Protein 9EP7 (pdb70)

Radius of gyration: 8.05 Å; Cα contacts (8 Å, |Δi|>4): 76; chains: 1; bounding box: 19×16×20 Å

Nearest PDB structures (foldseek):
  8fey-assembly1_A  TM=8.467E-01  e=1.134E-03  Pterinochilus murinus
  8cjs-assembly1_E  TM=7.755E-01  e=1.959E-03  Chilobrachys
  1la4-assembly1_A  TM=8.205E-01  e=3.624E-03  unclassified
  1d1h-assembly1_A  TM=7.828E-01  e=8.230E-03  Grammostola rosea
  1koz-assembly1_A  TM=6.702E-01  e=8.230E-03  unclassified

Structure (mmCIF, N/CA/C/O backbone):
data_9EP7
#
_entry.id   9EP7
#
loop_
_atom_site.group_PDB
_atom_site.id
_atom_site.type_symbol
_atom_site.label_atom_id
_atom_site.label_alt_id
_atom_site.label_comp_id
_atom_site.label_asym_id
_atom_site.label_entity_id
_atom_site.label_seq_id
_atom_site.pdbx_PDB_ins_code
_atom_site.Cartn_x
_atom_site.Cartn_y
_atom_site.Cartn_z
_atom_site.occupancy
_atom_site.B_iso_or_equiv
_atom_site.auth_seq_id
_atom_site.auth_comp_id
_atom_site.auth_asym_id
_atom_site.auth_atom_id
_atom_site.pdbx_PDB_model_num
ATOM 1 N N . GLU A 1 1 ? -65.713 -47.837 15.985 1.00 0.23 1 GLU A N 1
ATOM 2 C CA . GLU A 1 1 ? -64.381 -47.194 16.080 1.00 0.05 1 GLU A CA 1
ATOM 3 C C . GLU A 1 1 ? -64.083 -46.873 17.532 1.00 0.26 1 GLU A C 1
ATOM 4 O O . GLU A 1 1 ? -64.174 -45.719 17.921 1.00 0.27 1 GLU A O 1
ATOM 18 N N . CYS A 1 2 ? -63.708 -47.892 18.341 1.00 0.30 2 CYS A N 1
ATOM 19 C CA . CYS A 1 2 ? -63.285 -47.646 19.720 1.00 0.11 2 CYS A CA 1
ATOM 20 C C . CYS A 1 2 ? -62.111 -48.544 20.024 1.00 0.23 2 CYS A C 1
ATOM 21 O O . CYS A 1 2 ? -61.772 -49.352 19.174 1.00 0.27 2 CYS A O 1
ATOM 28 N N . ARG A 1 3 ? -61.473 -48.403 21.208 1.00 0.30 3 ARG A N 1
ATOM 29 C CA . ARG A 1 3 ? -60.232 -49.127 21.480 1.00 0.10 3 ARG A CA 1
ATOM 30 C C . ARG A 1 3 ? -60.452 -50.191 22.529 1.00 0.23 3 ARG A C 1
ATOM 31 O O . ARG A 1 3 ? -61.131 -49.930 23.509 1.00 0.27 3 ARG A O 1
ATOM 52 N N . GLN A 1 4 ? -59.893 -51.404 22.305 1.00 0.30 4 GLN A N 1
ATOM 53 C CA . GLN A 1 4 ? -60.229 -52.570 23.117 1.00 0.10 4 GLN A CA 1
ATOM 54 C C . GLN A 1 4 ? -59.253 -52.716 24.254 1.00 0.23 4 GLN A C 1
ATOM 55 O O . GLN A 1 4 ? -58.320 -51.932 24.325 1.00 0.27 4 GLN A O 1
ATOM 69 N N . MET A 1 5 ? -59.460 -53.707 25.154 1.00 0.30 5 MET A N 1
ATOM 70 C CA . MET A 1 5 ? -58.626 -53.784 26.348 1.00 0.10 5 MET A CA 1
ATOM 71 C C . MET A 1 5 ? -57.167 -53.838 25.967 1.00 0.23 5 MET A C 1
ATOM 72 O O . MET A 1 5 ? -56.850 -54.415 24.941 1.00 0.27 5 MET A O 1
ATOM 86 N N . PHE A 1 6 ? -56.287 -53.219 26.785 1.00 0.30 6 PHE A N 1
ATOM 87 C CA . PHE A 1 6 ? -54.858 -53.200 26.487 1.00 0.10 6 PHE A CA 1
ATOM 88 C C . PHE A 1 6 ? -54.504 -52.411 25.247 1.00 0.23 6 PHE A C 1
ATOM 89 O O . PHE A 1 6 ? -53.420 -52.640 24.733 1.00 0.27 6 PHE A O 1
ATOM 106 N N . GLY A 1 7 ? -55.359 -51.482 24.752 1.00 0.31 7 GLY A N 1
ATOM 107 C CA . GLY A 1 7 ? -54.951 -50.640 23.630 1.00 0.09 7 GLY A CA 1
ATOM 108 C C . GLY A 1 7 ? -54.529 -49.289 24.160 1.00 0.23 7 GLY A C 1
ATOM 109 O O . GLY A 1 7 ? -55.223 -48.764 25.014 1.00 0.27 7 GLY A O 1
ATOM 113 N N . GLY A 1 8 ? -53.412 -48.704 23.666 1.00 0.31 8 GLY A N 1
ATOM 114 C CA . GLY A 1 8 ? -52.934 -47.425 24.192 1.00 0.09 8 GLY A CA 1
ATOM 115 C C . GLY A 1 8 ? -53.933 -46.300 24.025 1.00 0.23 8 GLY A C 1
ATOM 116 O O . GLY A 1 8 ? -54.290 -46.015 22.893 1.00 0.27 8 GLY A O 1
ATOM 120 N N . CYS A 1 9 ? -54.382 -45.640 25.121 1.00 0.30 9 CYS A N 1
ATOM 121 C CA . CYS A 1 9 ? -55.363 -44.559 25.027 1.00 0.11 9 CYS A CA 1
ATOM 122 C C . CYS A 1 9 ? -54.659 -43.257 25.303 1.00 0.23 9 CYS A C 1
ATOM 123 O O . CYS A 1 9 ? -53.521 -43.284 25.742 1.00 0.27 9 CYS A O 1
ATOM 130 N N . THR A 1 10 ? -55.378 -42.129 25.138 1.00 0.30 10 THR A N 1
ATOM 131 C CA . THR A 1 10 ? -55.060 -40.929 25.910 1.00 0.13 10 THR A CA 1
ATOM 132 C C . THR A 1 10 ? -56.043 -40.756 27.057 1.00 0.24 10 THR A C 1
ATOM 133 O O . THR A 1 10 ? -55.643 -40.199 28.068 1.00 0.27 10 THR A O 1
ATOM 144 N N . LYS A 1 11 ? -57.320 -41.211 26.951 1.00 0.30 11 LYS A N 1
ATOM 145 C CA . LYS A 1 11 ? -58.304 -41.002 28.011 1.00 0.10 11 LYS A CA 1
ATOM 146 C C . LYS A 1 11 ? -59.315 -42.130 27.996 1.00 0.23 11 LYS A C 1
ATOM 147 O O . LYS A 1 11 ? -59.317 -42.902 27.051 1.00 0.27 11 LYS A O 1
ATOM 166 N N . ASP A 1 12 ? -60.202 -42.233 29.013 1.00 0.30 12 ASP A N 1
ATOM 167 C CA . ASP A 1 12 ? -61.293 -43.203 28.927 1.00 0.10 12 ASP A CA 1
ATOM 168 C C . ASP A 1 12 ? -62.117 -42.930 27.696 1.00 0.23 12 ASP A C 1
ATOM 169 O O . ASP A 1 12 ? -62.528 -43.866 27.030 1.00 0.27 12 ASP A O 1
ATOM 178 N N . SER A 1 13 ? -62.362 -41.640 27.370 1.00 0.30 13 SER A N 1
ATOM 179 C CA . SER A 1 13 ? -63.151 -41.333 26.186 1.00 0.12 13 SER A CA 1
ATOM 180 C C . SER A 1 13 ? -62.613 -42.018 24.948 1.00 0.24 13 SER A C 1
ATOM 181 O O . SER A 1 13 ? -63.402 -42.206 24.036 1.00 0.27 13 SER A O 1
ATOM 189 N N . GLU A 1 14 ? -61.314 -42.414 24.888 1.00 0.30 14 GLU A N 1
ATOM 190 C CA . GLU A 1 14 ? -60.807 -43.154 23.733 1.00 0.10 14 GLU A CA 1
ATOM 191 C C . GLU A 1 14 ? -60.765 -44.639 24.028 1.00 0.23 14 GLU A C 1
ATOM 192 O O . GLU A 1 14 ? -59.816 -45.284 23.612 1.00 0.27 14 GLU A O 1
ATOM 204 N N . CYS A 1 15 ? -61.782 -45.195 24.733 1.00 0.30 15 CYS A N 1
ATOM 205 C CA . CYS A 1 15 ? -61.866 -46.635 24.963 1.00 0.11 15 CYS A CA 1
ATOM 206 C C . CYS A 1 15 ? -63.245 -47.163 24.645 1.00 0.23 15 CYS A C 1
ATOM 207 O O . CYS A 1 15 ? -64.180 -46.381 24.570 1.00 0.27 15 CYS A O 1
ATOM 214 N N . CYS A 1 16 ? -63.372 -48.500 24.475 1.00 0.30 16 CYS A N 1
ATOM 215 C CA . CYS A 1 16 ? -64.681 -49.112 24.262 1.00 0.11 16 CYS A CA 1
ATOM 216 C C . CYS A 1 16 ? -65.379 -49.215 25.596 1.00 0.23 16 CYS A C 1
ATOM 217 O O . CYS A 1 16 ? -64.757 -48.964 26.617 1.00 0.27 16 CYS A O 1
ATOM 224 N N . ALA A 1 17 ? -66.682 -49.580 25.604 1.00 0.30 17 ALA A N 1
ATOM 225 C CA . ALA A 1 17 ? -67.408 -49.675 26.870 1.00 0.10 17 ALA A CA 1
ATOM 226 C C . ALA A 1 17 ? -66.789 -50.729 27.755 1.00 0.23 17 ALA A C 1
ATOM 227 O O . ALA A 1 17 ? -66.011 -51.524 27.254 1.00 0.27 17 ALA A O 1
ATOM 234 N N . HIS A 1 18 ? -67.126 -50.726 29.066 1.00 0.30 18 HIS A N 1
ATOM 235 C CA . HIS A 1 18 ? -66.590 -51.713 30.004 1.00 0.10 18 HIS A CA 1
ATOM 236 C C . HIS A 1 18 ? -65.115 -51.516 30.277 1.00 0.23 18 HIS A C 1
ATOM 237 O O . HIS A 1 18 ? -64.546 -52.377 30.930 1.00 0.27 18 HIS A O 1
ATOM 251 N N . LEU A 1 19 ? -64.470 -50.416 29.819 1.00 0.30 19 LEU A N 1
ATOM 252 C CA . LEU A 1 19 ? -63.053 -50.203 30.090 1.00 0.10 19 LEU A CA 1
ATOM 253 C C . LEU A 1 19 ? -62.874 -48.805 30.634 1.00 0.23 19 LEU A C 1
ATOM 254 O O . LEU A 1 19 ? -63.661 -47.944 30.274 1.00 0.27 19 LEU A O 1
ATOM 270 N N . GLY A 1 20 ? -61.846 -48.577 31.482 1.00 0.31 20 GLY A N 1
ATOM 271 C CA . GLY A 1 20 ? -61.561 -47.233 31.976 1.00 0.09 20 GLY A CA 1
ATOM 272 C C . GLY A 1 20 ? -60.074 -47.067 31.823 1.00 0.23 20 GLY A C 1
ATOM 273 O O . GLY A 1 20 ? -59.361 -47.936 32.303 1.00 0.27 20 GLY A O 1
ATOM 277 N N . CYS A 1 21 ? -59.576 -46.012 31.142 1.00 0.30 21 CYS A N 1
ATOM 278 C CA . CYS A 1 21 ? -58.158 -45.991 30.821 1.00 0.11 21 CYS A CA 1
ATOM 279 C C . CYS A 1 21 ? -57.347 -45.757 32.067 1.00 0.23 21 CYS A C 1
ATOM 280 O O . CYS A 1 21 ? -57.768 -44.960 32.891 1.00 0.27 21 CYS A O 1
ATOM 287 N N . ARG A 1 22 ? -56.181 -46.428 32.212 1.00 0.30 22 ARG A N 1
ATOM 288 C CA . ARG A 1 22 ? -55.315 -46.128 33.346 1.00 0.10 22 ARG A CA 1
ATOM 289 C C . ARG A 1 22 ? -55.005 -44.653 33.264 1.00 0.23 22 ARG A C 1
ATOM 290 O O . ARG A 1 22 ? -54.684 -44.222 32.168 1.00 0.27 22 ARG A O 1
ATOM 311 N N . THR A 1 23 ? -55.073 -43.878 34.374 1.00 0.30 23 THR A N 1
ATOM 312 C CA . THR A 1 23 ? -54.661 -42.472 34.339 1.00 0.13 23 THR A CA 1
ATOM 313 C C . THR A 1 23 ? -53.258 -42.400 34.893 1.00 0.24 23 THR A C 1
ATOM 314 O O . THR A 1 23 ? -52.983 -41.626 35.797 1.00 0.27 23 THR A O 1
ATOM 325 N N . LYS A 1 24 ? -52.362 -43.236 34.326 1.00 0.30 24 LYS A N 1
ATOM 326 C CA . LYS A 1 24 ? -50.981 -43.314 34.793 1.00 0.10 24 LYS A CA 1
ATOM 327 C C . LYS A 1 24 ? -50.224 -44.133 33.773 1.00 0.23 24 LYS A C 1
ATOM 328 O O . LYS A 1 24 ? -50.874 -44.833 33.013 1.00 0.27 24 LYS A O 1
ATOM 347 N N . TRP A 1 25 ? -48.878 -44.058 33.712 1.00 0.30 25 TRP A N 1
ATOM 348 C CA . TRP A 1 25 ? -48.167 -44.792 32.668 1.00 0.10 25 TRP A CA 1
ATOM 349 C C . TRP A 1 25 ? -48.123 -46.262 33.027 1.00 0.24 25 TRP A C 1
ATOM 350 O O . TRP A 1 25 ? -47.902 -46.521 34.200 1.00 0.27 25 TRP A O 1
ATOM 371 N N . PRO A 1 26 ? -48.292 -47.256 32.112 1.00 0.29 26 PRO A N 1
ATOM 372 C CA . PRO A 1 26 ? -48.689 -47.004 30.731 1.00 0.10 26 PRO A CA 1
ATOM 373 C C . PRO A 1 26 ? -50.161 -46.657 30.689 1.00 0.23 26 PRO A C 1
ATOM 374 O O . PRO A 1 26 ? -50.873 -47.064 31.593 1.00 0.27 26 PRO A O 1
ATOM 385 N N . TYR A 1 27 ? -50.629 -45.903 29.665 1.00 0.30 27 TYR A N 1
ATOM 386 C CA . TYR A 1 27 ? -52.023 -45.458 29.624 1.00 0.10 27 TYR A CA 1
ATOM 387 C C . TYR A 1 27 ? -52.775 -46.341 28.655 1.00 0.23 27 TYR A C 1
ATOM 388 O O . TYR A 1 27 ? -52.810 -45.985 27.488 1.00 0.27 27 TYR A O 1
ATOM 406 N N . TYR A 1 28 ? -53.378 -47.476 29.089 1.00 0.30 28 TYR A N 1
ATOM 407 C CA . TYR A 1 28 ? -54.116 -48.331 28.151 1.00 0.10 28 TYR A CA 1
ATOM 408 C C . TYR A 1 28 ? -55.557 -48.505 28.564 1.00 0.23 28 TYR A C 1
ATOM 409 O O . TYR A 1 28 ? -55.850 -48.351 29.738 1.00 0.27 28 TYR A O 1
ATOM 427 N N . CYS A 1 29 ? -56.461 -48.817 27.601 1.00 0.30 29 CYS A N 1
ATOM 428 C CA . CYS A 1 29 ? -57.871 -48.992 27.932 1.00 0.11 29 CYS A CA 1
ATOM 429 C C . CYS A 1 29 ? -57.902 -50.200 28.829 1.00 0.23 29 CYS A C 1
ATOM 430 O O . CYS A 1 29 ? -57.539 -51.258 28.342 1.00 0.27 29 CYS A O 1
ATOM 437 N N . ALA A 1 30 ? -58.274 -50.064 30.121 1.00 0.30 30 ALA A N 1
ATOM 438 C CA . ALA A 1 30 ? -57.989 -51.117 31.089 1.00 0.10 30 ALA A CA 1
ATOM 439 C C . ALA A 1 30 ? -59.259 -51.651 31.697 1.00 0.23 30 ALA A C 1
ATOM 440 O O . ALA A 1 30 ? -60.305 -51.041 31.553 1.00 0.27 30 ALA A O 1
ATOM 447 N N . TRP A 1 31 ? -59.154 -52.815 32.371 1.00 0.30 31 TRP A N 1
ATOM 448 C CA . TRP A 1 31 ? -60.333 -53.503 32.891 1.00 0.10 31 TRP A CA 1
ATOM 449 C C . TRP A 1 31 ? -60.963 -52.655 33.977 1.00 0.23 31 TRP A C 1
ATOM 450 O O . TRP A 1 31 ? -60.384 -52.572 35.050 1.00 0.27 31 TRP A O 1
ATOM 471 N N . ASP A 1 32 ? -62.136 -52.019 33.738 1.00 0.30 32 ASP A N 1
ATOM 472 C CA . ASP A 1 32 ? -62.765 -51.227 34.795 1.00 0.10 32 ASP A CA 1
ATOM 473 C C . ASP A 1 32 ? -63.328 -52.196 35.808 1.00 0.23 32 ASP A C 1
ATOM 474 O O . ASP A 1 32 ? -63.014 -52.092 36.984 1.00 0.27 32 ASP A O 1
ATOM 483 N N . GLY A 1 33 ? -64.167 -53.149 35.344 1.00 0.31 33 GLY A N 1
ATOM 484 C CA . GLY A 1 33 ? -64.763 -54.136 36.244 1.00 0.09 33 GLY A CA 1
ATOM 485 C C . GLY A 1 33 ? -65.240 -55.326 35.442 1.00 0.23 33 GLY A C 1
ATOM 486 O O . GLY A 1 33 ? -64.753 -56.424 35.663 1.00 0.27 33 GLY A O 1
ATOM 490 N N . THR A 1 34 ? -66.176 -55.098 34.490 1.00 0.30 34 THR A N 1
ATOM 491 C CA . THR A 1 34 ? -66.561 -56.132 33.528 1.00 0.13 34 THR A CA 1
ATOM 492 C C . THR A 1 34 ? -65.736 -55.938 32.274 1.00 0.24 34 THR A C 1
ATOM 493 O O . THR A 1 34 ? -65.062 -54.926 32.157 1.00 0.27 34 THR A O 1
ATOM 504 N N . VAL A 1 35 ? -65.788 -56.907 31.329 1.00 0.30 35 VAL A N 1
ATOM 505 C CA . VAL A 1 35 ? -65.084 -56.767 30.051 1.00 0.10 35 VAL A CA 1
ATOM 506 C C . VAL A 1 35 ? -65.671 -57.747 29.058 1.00 0.23 35 VAL A C 1
ATOM 507 O O . VAL A 1 35 ? -66.045 -58.831 29.477 1.00 0.27 35 VAL A O 1
ATOM 523 N N . GLU A 1 1 ? -66.572 -47.206 16.154 1.00 0.23 1 GLU A N 2
ATOM 524 C CA . GLU A 1 1 ? -65.208 -47.779 16.263 1.00 0.05 1 GLU A CA 2
ATOM 525 C C . GLU A 1 1 ? -64.585 -47.369 17.582 1.00 0.26 1 GLU A C 2
ATOM 526 O O . GLU A 1 1 ? -64.870 -46.266 18.021 1.00 0.27 1 GLU A O 2
ATOM 540 N N . CYS A 1 2 ? -63.760 -48.225 18.233 1.00 0.30 2 CYS A N 2
ATOM 541 C CA . CYS A 1 2 ? -63.223 -47.889 19.553 1.00 0.11 2 CYS A CA 2
ATOM 542 C C . CYS A 1 2 ? -62.012 -48.733 19.881 1.00 0.23 2 CYS A C 2
ATOM 543 O O . CYS A 1 2 ? -61.686 -49.599 19.084 1.00 0.27 2 CYS A O 2
ATOM 550 N N . ARG A 1 3 ? -61.339 -48.489 21.033 1.00 0.30 3 ARG A N 2
ATOM 551 C CA . ARG A 1 3 ? -60.107 -49.207 21.369 1.00 0.10 3 ARG A CA 2
ATOM 552 C C . ARG A 1 3 ? -60.348 -50.198 22.485 1.00 0.23 3 ARG A C 2
ATOM 553 O O . ARG A 1 3 ? -61.032 -49.863 23.438 1.00 0.27 3 ARG A O 2
ATOM 574 N N . GLN A 1 4 ? -59.798 -51.429 22.354 1.00 0.30 4 GLN A N 2
ATOM 575 C CA . GLN A 1 4 ? -60.151 -52.543 23.234 1.00 0.10 4 GLN A CA 2
ATOM 576 C C . GLN A 1 4 ? -59.186 -52.674 24.384 1.00 0.23 4 GLN A C 2
ATOM 577 O O . GLN A 1 4 ? -58.245 -51.897 24.446 1.00 0.27 4 GLN A O 2
ATOM 591 N N . MET A 1 5 ? -59.410 -53.644 25.303 1.00 0.30 5 MET A N 2
ATOM 592 C CA . MET A 1 5 ? -58.605 -53.707 26.518 1.00 0.10 5 MET A CA 2
ATOM 593 C C . MET A 1 5 ? -57.136 -53.751 26.185 1.00 0.23 5 MET A C 2
ATOM 594 O O . MET A 1 5 ? -56.781 -54.303 25.157 1.00 0.27 5 MET A O 2
ATOM 608 N N . PHE A 1 6 ? -56.297 -53.142 27.052 1.00 0.30 6 PHE A N 2
ATOM 609 C CA . PHE A 1 6 ? -54.860 -53.087 26.815 1.00 0.10 6 PHE A CA 2
ATOM 610 C C . PHE A 1 6 ? -54.475 -52.243 25.622 1.00 0.23 6 PHE A C 2
ATOM 611 O O . PHE A 1 6 ? -53.296 -52.248 25.309 1.00 0.27 6 PHE A O 2
ATOM 628 N N . GLY A 1 7 ? -55.385 -51.506 24.939 1.00 0.31 7 GLY A N 2
ATOM 629 C CA . GLY A 1 7 ? -54.947 -50.704 23.800 1.00 0.09 7 GLY A CA 2
ATOM 630 C C . GLY A 1 7 ? -54.491 -49.354 24.293 1.00 0.23 7 GLY A C 2
ATOM 631 O O . GLY A 1 7 ? -55.165 -48.794 25.141 1.00 0.27 7 GLY A O 2
ATOM 635 N N . GLY A 1 8 ? -53.365 -48.808 23.778 1.00 0.31 8 GLY A N 2
ATOM 636 C CA . GLY A 1 8 ? -52.854 -47.536 24.286 1.00 0.09 8 GLY A CA 2
ATOM 637 C C . GLY A 1 8 ? -53.842 -46.411 24.084 1.00 0.23 8 GLY A C 2
ATOM 638 O O . GLY A 1 8 ? -54.153 -46.121 22.942 1.00 0.27 8 GLY A O 2
ATOM 642 N N . CYS A 1 9 ? -54.334 -45.762 25.166 1.00 0.30 9 CYS A N 2
ATOM 643 C CA . CYS A 1 9 ? -55.278 -44.657 25.050 1.00 0.11 9 CYS A CA 2
ATOM 644 C C . CYS A 1 9 ? -54.512 -43.397 25.350 1.00 0.23 9 CYS A C 2
ATOM 645 O O . CYS A 1 9 ? -53.369 -43.479 25.773 1.00 0.27 9 CYS A O 2
ATOM 652 N N . THR A 1 10 ? -55.188 -42.240 25.217 1.00 0.30 10 THR A N 2
ATOM 653 C CA . THR A 1 10 ? -54.811 -41.068 26.003 1.00 0.13 10 THR A CA 2
ATOM 654 C C . THR A 1 10 ? -55.821 -40.830 27.114 1.00 0.24 10 THR A C 2
ATOM 655 O O . THR A 1 10 ? -55.421 -40.269 28.121 1.00 0.27 10 THR A O 2
ATOM 666 N N . LYS A 1 11 ? -57.109 -41.247 27.001 1.00 0.30 11 LYS A N 2
ATOM 667 C CA . LYS A 1 11 ? -58.062 -41.098 28.100 1.00 0.10 11 LYS A CA 2
ATOM 668 C C . LYS A 1 11 ? -59.123 -42.178 28.011 1.00 0.23 11 LYS A C 2
ATOM 669 O O . LYS A 1 11 ? -59.151 -42.875 27.009 1.00 0.27 11 LYS A O 2
ATOM 688 N N . ASP A 1 12 ? -60.027 -42.317 29.010 1.00 0.30 12 ASP A N 2
ATOM 689 C CA . ASP A 1 12 ? -61.180 -43.200 28.827 1.00 0.10 12 ASP A CA 2
ATOM 690 C C . ASP A 1 12 ? -61.933 -42.808 27.583 1.00 0.23 12 ASP A C 2
ATOM 691 O O . ASP A 1 12 ? -62.401 -43.684 26.873 1.00 0.27 12 ASP A O 2
ATOM 700 N N . SER A 1 13 ? -62.042 -41.489 27.307 1.00 0.30 13 SER A N 2
ATOM 701 C CA . SER A 1 13 ? -62.724 -41.050 26.096 1.00 0.12 13 SER A CA 2
ATOM 702 C C . SER A 1 13 ? -62.283 -41.831 24.874 1.00 0.24 13 SER A C 2
ATOM 703 O O . SER A 1 13 ? -63.086 -41.929 23.960 1.00 0.27 13 SER A O 2
ATOM 711 N N . GLU A 1 14 ? -61.045 -42.386 24.833 1.00 0.30 14 GLU A N 2
ATOM 712 C CA . GLU A 1 14 ? -60.594 -43.130 23.660 1.00 0.10 14 GLU A CA 2
ATOM 713 C C . GLU A 1 14 ? -60.585 -44.614 23.941 1.00 0.23 14 GLU A C 2
ATOM 714 O O . GLU A 1 14 ? -59.618 -45.269 23.583 1.00 0.27 14 GLU A O 2
ATOM 726 N N . CYS A 1 15 ? -61.658 -45.154 24.566 1.00 0.30 15 CYS A N 2
ATOM 727 C CA . CYS A 1 15 ? -61.767 -46.593 24.798 1.00 0.11 15 CYS A CA 2
ATOM 728 C C . CYS A 1 15 ? -63.143 -47.146 24.495 1.00 0.23 15 CYS A C 2
ATOM 729 O O . CYS A 1 15 ? -64.087 -46.382 24.373 1.00 0.27 15 CYS A O 2
ATOM 736 N N . CYS A 1 16 ? -63.247 -48.492 24.383 1.00 0.30 16 CYS A N 2
ATOM 737 C CA . CYS A 1 16 ? -64.539 -49.146 24.192 1.00 0.11 16 CYS A CA 2
ATOM 738 C C . CYS A 1 16 ? -65.271 -49.211 25.511 1.00 0.23 16 CYS A C 2
ATOM 739 O O . CYS A 1 16 ? -64.674 -48.918 26.536 1.00 0.27 16 CYS A O 2
ATOM 746 N N . ALA A 1 17 ? -66.568 -49.599 25.497 1.00 0.30 17 ALA A N 2
ATOM 747 C CA . ALA A 1 17 ? -67.330 -49.678 26.740 1.00 0.10 17 ALA A CA 2
ATOM 748 C C . ALA A 1 17 ? -66.737 -50.729 27.649 1.00 0.23 17 ALA A C 2
ATOM 749 O O . ALA A 1 17 ? -65.941 -51.516 27.165 1.00 0.27 17 ALA A O 2
ATOM 756 N N . HIS A 1 18 ? -67.111 -50.740 28.950 1.00 0.30 18 HIS A N 2
ATOM 757 C CA . HIS A 1 18 ? -66.591 -51.727 29.902 1.00 0.10 18 HIS A CA 2
ATOM 758 C C . HIS A 1 18 ? -65.153 -51.462 30.295 1.00 0.23 18 HIS A C 2
ATOM 759 O O . HIS A 1 18 ? -64.649 -52.242 31.088 1.00 0.27 18 HIS A O 2
ATOM 773 N N . LEU A 1 19 ? -64.470 -50.405 29.792 1.00 0.30 19 LEU A N 2
ATOM 774 C CA . LEU A 1 19 ? -63.072 -50.176 30.143 1.00 0.10 19 LEU A CA 2
ATOM 775 C C . LEU A 1 19 ? -62.950 -48.795 30.740 1.00 0.23 19 LEU A C 2
ATOM 776 O O . LEU A 1 19 ? -63.806 -47.971 30.460 1.00 0.27 19 LEU A O 2
ATOM 792 N N . GLY A 1 20 ? -61.893 -48.522 31.540 1.00 0.31 20 GLY A N 2
ATOM 793 C CA . GLY A 1 20 ? -61.657 -47.169 32.042 1.00 0.09 20 GLY A CA 2
ATOM 794 C C . GLY A 1 20 ? -60.168 -46.946 31.971 1.00 0.23 20 GLY A C 2
ATOM 795 O O . GLY A 1 20 ? -59.453 -47.690 32.622 1.00 0.27 20 GLY A O 2
ATOM 799 N N . CYS A 1 21 ? -59.671 -45.980 31.165 1.00 0.30 21 CYS A N 2
ATOM 800 C CA . CYS A 1 21 ? -58.248 -45.966 30.859 1.00 0.11 21 CYS A CA 2
ATOM 801 C C . CYS A 1 21 ? -57.442 -45.694 32.101 1.00 0.23 21 CYS A C 2
ATOM 802 O O . CYS A 1 21 ? -57.869 -44.887 32.911 1.00 0.27 21 CYS A O 2
ATOM 809 N N . ARG A 1 22 ? -56.275 -46.357 32.262 1.00 0.30 22 ARG A N 2
ATOM 810 C CA . ARG A 1 22 ? -55.425 -46.051 33.408 1.00 0.10 22 ARG A CA 2
ATOM 811 C C . ARG A 1 22 ? -55.124 -44.569 33.373 1.00 0.23 22 ARG A C 2
ATOM 812 O O . ARG A 1 22 ? -54.900 -44.069 32.283 1.00 0.27 22 ARG A O 2
ATOM 833 N N . THR A 1 23 ? -55.093 -43.872 34.534 1.00 0.30 23 THR A N 2
ATOM 834 C CA . THR A 1 23 ? -54.611 -42.492 34.579 1.00 0.13 23 THR A CA 2
ATOM 835 C C . THR A 1 23 ? -53.170 -42.528 35.045 1.00 0.24 23 THR A C 2
ATOM 836 O O . THR A 1 23 ? -52.798 -41.792 35.945 1.00 0.27 23 THR A O 2
ATOM 847 N N . LYS A 1 24 ? -52.344 -43.406 34.431 1.00 0.30 24 LYS A N 2
ATOM 848 C CA . LYS A 1 24 ? -50.962 -43.573 34.871 1.00 0.10 24 LYS A CA 2
ATOM 849 C C . LYS A 1 24 ? -50.232 -44.400 33.839 1.00 0.23 24 LYS A C 2
ATOM 850 O O . LYS A 1 24 ? -50.851 -45.299 33.291 1.00 0.27 24 LYS A O 2
ATOM 869 N N . TRP A 1 25 ? -48.948 -44.115 33.530 1.00 0.30 25 TRP A N 2
ATOM 870 C CA . TRP A 1 25 ? -48.302 -44.833 32.433 1.00 0.10 25 TRP A CA 2
ATOM 871 C C . TRP A 1 25 ? -48.166 -46.295 32.789 1.00 0.24 25 TRP A C 2
ATOM 872 O O . TRP A 1 25 ? -47.842 -46.543 33.939 1.00 0.27 25 TRP A O 2
ATOM 893 N N . PRO A 1 26 ? -48.380 -47.299 31.901 1.00 0.29 26 PRO A N 2
ATOM 894 C CA . PRO A 1 26 ? -48.848 -47.066 30.541 1.00 0.10 26 PRO A CA 2
ATOM 895 C C . PRO A 1 26 ? -50.319 -46.730 30.561 1.00 0.23 26 PRO A C 2
ATOM 896 O O . PRO A 1 26 ? -51.035 -47.293 31.371 1.00 0.27 26 PRO A O 2
ATOM 907 N N . TYR A 1 27 ? -50.777 -45.800 29.692 1.00 0.30 27 TYR A N 2
ATOM 908 C CA . TYR A 1 27 ? -52.162 -45.340 29.736 1.00 0.10 27 TYR A CA 2
ATOM 909 C C . TYR A 1 27 ? -52.953 -46.210 28.790 1.00 0.23 27 TYR A C 2
ATOM 910 O O . TYR A 1 27 ? -53.162 -45.769 27.672 1.00 0.27 27 TYR A O 2
ATOM 928 N N . TYR A 1 28 ? -53.389 -47.430 29.194 1.00 0.30 28 TYR A N 2
ATOM 929 C CA . TYR A 1 28 ? -54.120 -48.303 28.269 1.00 0.10 28 TYR A CA 2
ATOM 930 C C . TYR A 1 28 ? -55.572 -48.433 28.652 1.00 0.23 28 TYR A C 2
ATOM 931 O O . TYR A 1 28 ? -55.883 -48.244 29.817 1.00 0.27 28 TYR A O 2
ATOM 949 N N . CYS A 1 29 ? -56.465 -48.757 27.680 1.00 0.30 29 CYS A N 2
ATOM 950 C CA . CYS A 1 29 ? -57.879 -48.918 27.995 1.00 0.11 29 CYS A CA 2
ATOM 951 C C . CYS A 1 29 ? -57.915 -50.104 28.924 1.00 0.23 29 CYS A C 2
ATOM 952 O O . CYS A 1 29 ? -57.459 -51.146 28.485 1.00 0.27 29 CYS A O 2
ATOM 959 N N . ALA A 1 30 ? -58.386 -49.980 30.188 1.00 0.30 30 ALA A N 2
ATOM 960 C CA . ALA A 1 30 ? -58.087 -51.000 31.189 1.00 0.10 30 ALA A CA 2
ATOM 961 C C . ALA A 1 30 ? -59.344 -51.600 31.766 1.00 0.23 30 ALA A C 2
ATOM 962 O O . ALA A 1 30 ? -60.411 -51.032 31.614 1.00 0.27 30 ALA A O 2
ATOM 969 N N . TRP A 1 31 ? -59.208 -52.768 32.429 1.00 0.30 31 TRP A N 2
ATOM 970 C CA . TRP A 1 31 ? -60.368 -53.515 32.912 1.00 0.10 31 TRP A CA 2
ATOM 971 C C . TRP A 1 31 ? -61.076 -52.698 33.971 1.00 0.23 31 TRP A C 2
ATOM 972 O O . TRP A 1 31 ? -60.526 -52.559 35.051 1.00 0.27 31 TRP A O 2
ATOM 993 N N . ASP A 1 32 ? -62.284 -52.141 33.707 1.00 0.30 32 ASP A N 2
ATOM 994 C CA . ASP A 1 32 ? -62.987 -51.390 34.747 1.00 0.10 32 ASP A CA 2
ATOM 995 C C . ASP A 1 32 ? -63.508 -52.388 35.758 1.00 0.23 32 ASP A C 2
ATOM 996 O O . ASP A 1 32 ? -63.192 -52.277 36.931 1.00 0.27 32 ASP A O 2
ATOM 1005 N N . GLY A 1 33 ? -64.310 -53.373 35.295 1.00 0.31 33 GLY A N 2
ATOM 1006 C CA . GLY A 1 33 ? -64.859 -54.383 36.198 1.00 0.09 33 GLY A CA 2
ATOM 1007 C C . GLY A 1 33 ? -65.300 -55.580 35.386 1.00 0.23 33 GLY A C 2
ATOM 1008 O O . GLY A 1 33 ? -64.739 -56.652 35.550 1.00 0.27 33 GLY A O 2
ATOM 1012 N N . THR A 1 34 ? -66.286 -55.383 34.478 1.00 0.30 34 THR A N 2
ATOM 1013 C CA . THR A 1 34 ? -66.596 -56.394 33.468 1.00 0.13 34 THR A CA 2
ATOM 1014 C C . THR A 1 34 ? -65.729 -56.099 32.267 1.00 0.24 34 THR A C 2
ATOM 1015 O O . THR A 1 34 ? -65.070 -55.072 32.247 1.00 0.27 34 THR A O 2
ATOM 1026 N N . VAL A 1 35 ? -65.728 -56.997 31.256 1.00 0.30 35 VAL A N 2
ATOM 1027 C CA . VAL A 1 35 ? -64.910 -56.782 30.064 1.00 0.10 35 VAL A CA 2
ATOM 1028 C C . VAL A 1 35 ? -65.565 -57.489 28.899 1.00 0.23 35 VAL A C 2
ATOM 1029 O O . VAL A 1 35 ? -66.080 -58.580 29.098 1.00 0.27 35 VAL A O 2
ATOM 1045 N N . GLU A 1 1 ? -66.354 -46.585 16.287 1.00 0.23 1 GLU A N 3
ATOM 1046 C CA . GLU A 1 1 ? -65.164 -47.394 16.627 1.00 0.05 1 GLU A CA 3
ATOM 1047 C C . GLU A 1 1 ? -64.677 -47.070 18.021 1.00 0.26 1 GLU A C 3
ATOM 1048 O O . GLU A 1 1 ? -65.034 -46.027 18.546 1.00 0.27 1 GLU A O 3
ATOM 1062 N N . CYS A 1 2 ? -63.870 -47.964 18.638 1.00 0.30 2 CYS A N 3
ATOM 1063 C CA . CYS A 1 2 ? -63.370 -47.718 19.988 1.00 0.11 2 CYS A CA 3
ATOM 1064 C C . CYS A 1 2 ? -62.161 -48.581 20.256 1.00 0.23 2 CYS A C 3
ATOM 1065 O O . CYS A 1 2 ? -61.782 -49.322 19.365 1.00 0.27 2 CYS A O 3
ATOM 1072 N N . ARG A 1 3 ? -61.540 -48.493 21.455 1.00 0.30 3 ARG A N 3
ATOM 1073 C CA . ARG A 1 3 ? -60.299 -49.217 21.721 1.00 0.10 3 ARG A CA 3
ATOM 1074 C C . ARG A 1 3 ? -60.509 -50.205 22.844 1.00 0.23 3 ARG A C 3
ATOM 1075 O O . ARG A 1 3 ? -61.131 -49.862 23.837 1.00 0.27 3 ARG A O 3
ATOM 1096 N N . GLN A 1 4 ? -60.007 -51.449 22.666 1.00 0.30 4 GLN A N 3
ATOM 1097 C CA . GLN A 1 4 ? -60.373 -52.558 23.542 1.00 0.10 4 GLN A CA 3
ATOM 1098 C C . GLN A 1 4 ? -59.375 -52.709 24.657 1.00 0.23 4 GLN A C 3
ATOM 1099 O O . GLN A 1 4 ? -58.428 -51.941 24.695 1.00 0.27 4 GLN A O 3
ATOM 1113 N N . MET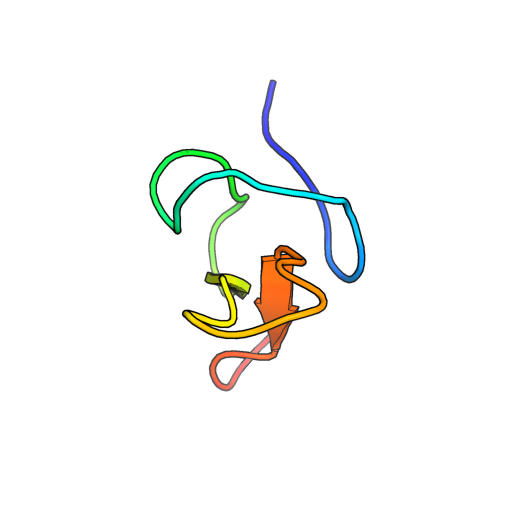 A 1 5 ? -59.577 -53.686 25.570 1.00 0.30 5 MET A N 3
ATOM 1114 C CA . MET A 1 5 ? -58.727 -53.761 26.752 1.00 0.10 5 MET A CA 3
ATOM 1115 C C . MET A 1 5 ? -57.275 -53.846 26.357 1.00 0.23 5 MET A C 3
ATOM 1116 O O . MET A 1 5 ? -56.978 -54.426 25.326 1.00 0.27 5 MET A O 3
ATOM 1130 N N . PHE A 1 6 ? -56.382 -53.239 27.166 1.00 0.30 6 PHE A N 3
ATOM 1131 C CA . PHE A 1 6 ? -54.960 -53.219 26.846 1.00 0.10 6 PHE A CA 3
ATOM 1132 C C . PHE A 1 6 ? -54.624 -52.441 25.601 1.00 0.23 6 PHE A C 3
ATOM 1133 O O . PHE A 1 6 ? -53.502 -52.584 25.146 1.00 0.27 6 PHE A O 3
ATOM 1150 N N . GLY A 1 7 ? -55.534 -51.618 25.032 1.00 0.31 7 GLY A N 3
ATOM 1151 C CA . GLY A 1 7 ? -55.149 -50.815 23.879 1.00 0.09 7 GLY A CA 3
ATOM 1152 C C . GLY A 1 7 ? -54.644 -49.494 24.399 1.00 0.23 7 GLY A C 3
ATOM 1153 O O . GLY A 1 7 ? -55.266 -48.953 25.298 1.00 0.27 7 GLY A O 3
ATOM 1157 N N . GLY A 1 8 ? -53.531 -48.957 23.849 1.00 0.31 8 GLY A N 3
ATOM 1158 C CA . GLY A 1 8 ? -52.981 -47.716 24.380 1.00 0.09 8 GLY A CA 3
ATOM 1159 C C . GLY A 1 8 ? -53.935 -46.566 24.167 1.00 0.23 8 GLY A C 3
ATOM 1160 O O . GLY A 1 8 ? -54.181 -46.220 23.024 1.00 0.27 8 GLY A O 3
ATOM 1164 N N . CYS A 1 9 ? -54.472 -45.958 25.247 1.00 0.30 9 CYS A N 3
ATOM 1165 C CA . CYS A 1 9 ? -55.390 -44.840 25.108 1.00 0.11 9 CYS A CA 3
ATOM 1166 C C . CYS A 1 9 ? -54.596 -43.582 25.324 1.00 0.23 9 CYS A C 3
ATOM 1167 O O . CYS A 1 9 ? -53.465 -43.654 25.775 1.00 0.27 9 CYS A O 3
ATOM 1174 N N . THR A 1 10 ? -55.239 -42.427 25.085 1.00 0.30 10 THR A N 3
ATOM 1175 C CA . THR A 1 10 ? -54.845 -41.218 25.793 1.00 0.13 10 THR A CA 3
ATOM 1176 C C . THR A 1 10 ? -55.787 -41.028 26.970 1.00 0.24 10 THR A C 3
ATOM 1177 O O . THR A 1 10 ? -55.324 -40.562 27.999 1.00 0.27 10 THR A O 3
ATOM 1188 N N . LYS A 1 11 ? -57.095 -41.385 26.881 1.00 0.30 11 LYS A N 3
ATOM 1189 C CA . LYS A 1 11 ? -58.024 -41.179 27.989 1.00 0.10 11 LYS A CA 3
ATOM 1190 C C . LYS A 1 11 ? -59.128 -42.213 27.953 1.00 0.23 11 LYS A C 3
ATOM 1191 O O . LYS A 1 11 ? -59.175 -42.976 27.003 1.00 0.27 11 LYS A O 3
ATOM 1210 N N . ASP A 1 12 ? -60.043 -42.246 28.950 1.00 0.30 12 ASP A N 3
ATOM 1211 C CA . ASP A 1 12 ? -61.188 -43.146 28.843 1.00 0.10 12 ASP A CA 3
ATOM 1212 C C . ASP A 1 12 ? -61.953 -42.815 27.593 1.00 0.23 12 ASP A C 3
ATOM 1213 O O . ASP A 1 12 ? -62.392 -43.729 26.916 1.00 0.27 12 ASP A O 3
ATOM 1222 N N . SER A 1 13 ? -62.112 -41.516 27.260 1.00 0.30 13 SER A N 3
ATOM 1223 C CA . SER A 1 13 ? -62.839 -41.176 26.043 1.00 0.12 13 SER A CA 3
ATOM 1224 C C . SER A 1 13 ? -62.342 -41.980 24.865 1.00 0.24 13 SER A C 3
ATOM 1225 O O . SER A 1 13 ? -63.132 -42.197 23.959 1.00 0.27 13 SER A O 3
ATOM 1233 N N . GLU A 1 14 ? -61.066 -42.437 24.851 1.00 0.30 14 GLU A N 3
ATOM 1234 C CA . GLU A 1 14 ? -60.567 -43.233 23.738 1.00 0.10 14 GLU A CA 3
ATOM 1235 C C . GLU A 1 14 ? -60.622 -44.702 24.097 1.00 0.23 14 GLU A C 3
ATOM 1236 O O . GLU A 1 14 ? -59.660 -45.392 23.805 1.00 0.27 14 GLU A O 3
ATOM 1248 N N . CYS A 1 15 ? -61.722 -45.197 24.719 1.00 0.30 15 CYS A N 3
ATOM 1249 C CA . CYS A 1 15 ? -61.868 -46.619 25.021 1.00 0.11 15 CYS A CA 3
ATOM 1250 C C . CYS A 1 15 ? -63.259 -47.154 24.760 1.00 0.23 15 CYS A C 3
ATOM 1251 O O . CYS A 1 15 ? -64.184 -46.374 24.604 1.00 0.27 15 CYS A O 3
ATOM 1258 N N . CYS A 1 16 ? -63.398 -48.501 24.716 1.00 0.30 16 CYS A N 3
ATOM 1259 C CA . CYS A 1 16 ? -64.694 -49.148 24.508 1.00 0.11 16 CYS A CA 3
ATOM 1260 C C . CYS A 1 16 ? -65.413 -49.350 25.817 1.00 0.23 16 CYS A C 3
ATOM 1261 O O . CYS A 1 16 ? -64.791 -49.190 26.854 1.00 0.27 16 CYS A O 3
ATOM 1268 N N . ALA A 1 17 ? -66.717 -49.717 25.783 1.00 0.30 17 ALA A N 3
ATOM 1269 C CA . ALA A 1 17 ? -67.452 -49.948 27.022 1.00 0.10 17 ALA A CA 3
ATOM 1270 C C . ALA A 1 17 ? -66.704 -50.942 27.865 1.00 0.23 17 ALA A C 3
ATOM 1271 O O . ALA A 1 17 ? -65.853 -51.628 27.324 1.00 0.27 17 ALA A O 3
ATOM 1278 N N . HIS A 1 18 ? -67.016 -51.028 29.175 1.00 0.30 18 HIS A N 3
ATOM 1279 C CA . HIS A 1 18 ? -66.367 -52.004 30.041 1.00 0.10 18 HIS A CA 3
ATOM 1280 C C . HIS A 1 18 ? -65.018 -51.554 30.535 1.00 0.23 18 HIS A C 3
ATOM 1281 O O . HIS A 1 18 ? -64.479 -52.297 31.341 1.00 0.27 18 HIS A O 3
ATOM 1295 N N . LEU A 1 19 ? -64.442 -50.418 30.071 1.00 0.30 19 LEU A N 3
ATOM 1296 C CA . LEU A 1 19 ? -63.060 -50.107 30.412 1.00 0.10 19 LEU A CA 3
ATOM 1297 C C . LEU A 1 19 ? -62.933 -48.692 30.919 1.00 0.23 19 LEU A C 3
ATOM 1298 O O . LEU A 1 19 ? -63.719 -47.856 30.508 1.00 0.27 19 LEU A O 3
ATOM 1314 N N . GLY A 1 20 ? -61.941 -48.411 31.795 1.00 0.31 20 GLY A N 3
ATOM 1315 C CA . GLY A 1 20 ? -61.649 -47.042 32.219 1.00 0.09 20 GLY A CA 3
ATOM 1316 C C . GLY A 1 20 ? -60.161 -46.878 32.057 1.00 0.23 20 GLY A C 3
ATOM 1317 O O . GLY A 1 20 ? -59.444 -47.681 32.635 1.00 0.27 20 GLY A O 3
ATOM 1321 N N . CYS A 1 21 ? -59.661 -45.902 31.268 1.00 0.30 21 CYS A N 3
ATOM 1322 C CA . CYS A 1 21 ? -58.242 -45.915 30.947 1.00 0.11 21 CYS A CA 3
ATOM 1323 C C . CYS A 1 21 ? -57.419 -45.602 32.166 1.00 0.23 21 CYS A C 3
ATOM 1324 O O . CYS A 1 21 ? -57.852 -44.794 32.971 1.00 0.27 21 CYS A O 3
ATOM 1331 N N . ARG A 1 22 ? -56.230 -46.226 32.319 1.00 0.30 22 ARG A N 3
ATOM 1332 C CA . ARG A 1 22 ? -55.365 -45.844 33.426 1.00 0.10 22 ARG A CA 3
ATOM 1333 C C . ARG A 1 22 ? -55.046 -44.378 33.261 1.00 0.23 22 ARG A C 3
ATOM 1334 O O . ARG A 1 22 ? -54.839 -43.987 32.123 1.00 0.27 22 ARG A O 3
ATOM 1355 N N . THR A 1 23 ? -54.978 -43.573 34.347 1.00 0.30 23 THR A N 3
ATOM 1356 C CA . THR A 1 23 ? -54.532 -42.184 34.239 1.00 0.13 23 THR A CA 3
ATOM 1357 C C . THR A 1 23 ? -53.059 -42.112 34.571 1.00 0.24 23 THR A C 3
ATOM 1358 O O . THR A 1 23 ? -52.644 -41.253 35.334 1.00 0.27 23 THR A O 3
ATOM 1369 N N . LYS A 1 24 ? -52.246 -43.022 33.994 1.00 0.30 24 LYS A N 3
ATOM 1370 C CA . LYS A 1 24 ? -50.814 -43.026 34.275 1.00 0.10 24 LYS A CA 3
ATOM 1371 C C . LYS A 1 24 ? -50.132 -43.989 33.331 1.00 0.23 24 LYS A C 3
ATOM 1372 O O . LYS A 1 24 ? -50.814 -44.846 32.794 1.00 0.27 24 LYS A O 3
ATOM 1391 N N . TRP A 1 25 ? -48.805 -43.860 33.100 1.00 0.30 25 TRP A N 3
ATOM 1392 C CA . TRP A 1 25 ? -48.169 -44.726 32.113 1.00 0.10 25 TRP A CA 3
ATOM 1393 C C . TRP A 1 25 ? -48.065 -46.119 32.684 1.00 0.24 25 TRP A C 3
ATOM 1394 O O . TRP A 1 25 ? -47.705 -46.190 33.847 1.00 0.27 25 TRP A O 3
ATOM 1415 N N . PRO A 1 26 ? -48.337 -47.239 31.968 1.00 0.29 26 PRO A N 3
ATOM 1416 C CA . PRO A 1 26 ? -48.871 -47.203 30.610 1.00 0.10 26 PRO A CA 3
ATOM 1417 C C . PRO A 1 26 ? -50.332 -46.814 30.618 1.00 0.23 26 PRO A C 3
ATOM 1418 O O . PRO A 1 26 ? -51.070 -47.317 31.447 1.00 0.27 26 PRO A O 3
ATOM 1429 N N . TYR A 1 27 ? -50.760 -45.907 29.711 1.00 0.30 27 TYR A N 3
ATOM 1430 C CA . TYR A 1 27 ? -52.140 -45.434 29.708 1.00 0.10 27 TYR A CA 3
ATOM 1431 C C . TYR A 1 27 ? -52.959 -46.357 28.838 1.00 0.23 27 TYR A C 3
ATOM 1432 O O . TYR A 1 27 ? -53.140 -46.013 27.680 1.00 0.27 27 TYR A O 3
ATOM 1450 N N . TYR A 1 28 ? -53.452 -47.518 29.337 1.00 0.30 28 TYR A N 3
ATOM 1451 C CA . TYR A 1 28 ? -54.199 -48.438 28.472 1.00 0.10 28 TYR A CA 3
ATOM 1452 C C . TYR A 1 28 ? -55.655 -48.536 28.852 1.00 0.23 28 TYR A C 3
ATOM 1453 O O . TYR A 1 28 ? -55.964 -48.349 30.017 1.00 0.27 28 TYR A O 3
ATOM 1471 N N . CYS A 1 29 ? -56.553 -48.833 27.876 1.00 0.30 29 CYS A N 3
ATOM 1472 C CA . CYS A 1 29 ? -57.972 -48.949 28.191 1.00 0.11 29 CYS A CA 3
ATOM 1473 C C . CYS A 1 29 ? -58.050 -50.122 29.135 1.00 0.23 29 CYS A C 3
ATOM 1474 O O . CYS A 1 29 ? -57.718 -51.203 28.684 1.00 0.27 29 CYS A O 3
ATOM 1481 N N . ALA A 1 30 ? -58.425 -49.944 30.421 1.00 0.30 30 ALA A N 3
ATOM 1482 C CA . ALA A 1 30 ? -58.132 -50.956 31.432 1.00 0.10 30 ALA A CA 3
ATOM 1483 C C . ALA A 1 30 ? -59.399 -51.502 32.041 1.00 0.23 30 ALA A C 3
ATOM 1484 O O . ALA A 1 30 ? -60.433 -50.871 31.923 1.00 0.27 30 ALA A O 3
ATOM 1491 N N . TRP A 1 31 ? -59.320 -52.695 32.671 1.00 0.30 31 TRP A N 3
ATOM 1492 C CA . TRP A 1 31 ? -60.521 -53.442 33.047 1.00 0.10 31 TRP A CA 3
ATOM 1493 C C . TRP A 1 31 ? -61.361 -52.690 34.052 1.00 0.23 31 TRP A C 3
ATOM 1494 O O . TRP A 1 31 ? -60.845 -52.432 35.128 1.00 0.27 31 TRP A O 3
ATOM 1515 N N . ASP A 1 32 ? -62.636 -52.336 33.751 1.00 0.30 32 ASP A N 3
ATOM 1516 C CA . ASP A 1 32 ? -63.502 -51.756 34.777 1.00 0.10 32 ASP A CA 3
ATOM 1517 C C . ASP A 1 32 ? -64.209 -52.870 35.510 1.00 0.23 32 ASP A C 3
ATOM 1518 O O . ASP A 1 32 ? -64.060 -52.959 36.718 1.00 0.27 32 ASP A O 3
ATOM 1527 N N . GLY A 1 33 ? -64.984 -53.727 34.809 1.00 0.31 33 GLY A N 3
ATOM 1528 C CA . GLY A 1 33 ? -65.693 -54.806 35.493 1.00 0.09 33 GLY A CA 3
ATOM 1529 C C . GLY A 1 33 ? -65.883 -55.966 34.549 1.00 0.23 33 GLY A C 3
ATOM 1530 O O . GLY A 1 33 ? -65.240 -56.989 34.724 1.00 0.27 33 GLY A O 3
ATOM 1534 N N . THR A 1 34 ? -66.755 -55.801 33.529 1.00 0.30 34 THR A N 3
ATOM 1535 C CA . THR A 1 34 ? -66.885 -56.815 32.485 1.00 0.13 34 THR A CA 3
ATOM 1536 C C . THR A 1 34 ? -65.798 -56.563 31.469 1.00 0.24 34 THR A C 3
ATOM 1537 O O . THR A 1 34 ? -64.971 -55.698 31.699 1.00 0.27 34 THR A O 3
ATOM 1548 N N . VAL A 1 35 ? -65.797 -57.301 30.338 1.00 0.30 35 VAL A N 3
ATOM 1549 C CA . VAL A 1 35 ? -64.829 -57.044 29.269 1.00 0.10 35 VAL A CA 3
ATOM 1550 C C . VAL A 1 35 ? -65.245 -57.823 28.042 1.00 0.23 35 VAL A C 3
ATOM 1551 O O . VAL A 1 35 ? -65.872 -58.858 28.209 1.00 0.27 35 VAL A O 3
ATOM 1567 N N . GLU A 1 1 ? -65.943 -47.250 15.741 1.00 0.23 1 GLU A N 4
ATOM 1568 C CA . GLU A 1 1 ? -64.787 -47.966 16.326 1.00 0.05 1 GLU A CA 4
ATOM 1569 C C . GLU A 1 1 ? -64.401 -47.407 17.676 1.00 0.26 1 GLU A C 4
ATOM 1570 O O . GLU A 1 1 ? -64.823 -46.315 18.021 1.00 0.27 1 GLU A O 4
ATOM 1584 N N . CYS A 1 2 ? -63.600 -48.170 18.455 1.00 0.30 2 CYS A N 4
ATOM 1585 C CA . CYS A 1 2 ? -63.180 -47.716 19.778 1.00 0.11 2 CYS A CA 4
ATOM 1586 C C . CYS A 1 2 ? -61.958 -48.500 20.184 1.00 0.23 2 CYS A C 4
ATOM 1587 O O . CYS A 1 2 ? -61.626 -49.426 19.461 1.00 0.27 2 CYS A O 4
ATOM 1594 N N . ARG A 1 3 ? -61.284 -48.162 21.305 1.00 0.30 3 ARG A N 4
ATOM 1595 C CA . ARG A 1 3 ? -60.064 -48.876 21.678 1.00 0.10 3 ARG A CA 4
ATOM 1596 C C . ARG A 1 3 ? -60.356 -49.828 22.808 1.00 0.23 3 ARG A C 4
ATOM 1597 O O . ARG A 1 3 ? -61.106 -49.459 23.695 1.00 0.27 3 ARG A O 4
ATOM 1618 N N . GLN A 1 4 ? -59.790 -51.057 22.772 1.00 0.30 4 GLN A N 4
ATOM 1619 C CA . GLN A 1 4 ? -60.271 -52.136 23.629 1.00 0.10 4 GLN A CA 4
ATOM 1620 C C . GLN A 1 4 ? -59.233 -52.500 24.659 1.00 0.23 4 GLN A C 4
ATOM 1621 O O . GLN A 1 4 ? -58.192 -51.863 24.690 1.00 0.27 4 GLN A O 4
ATOM 1635 N N . MET A 1 5 ? -59.521 -53.501 25.518 1.00 0.30 5 MET A N 4
ATOM 1636 C CA . MET A 1 5 ? -58.717 -53.724 26.717 1.00 0.10 5 MET A CA 4
ATOM 1637 C C . MET A 1 5 ? -57.244 -53.772 26.410 1.00 0.23 5 MET A C 4
ATOM 1638 O O . MET A 1 5 ? -56.880 -54.298 25.373 1.00 0.27 5 MET A O 4
ATOM 1652 N N . PHE A 1 6 ? -56.400 -53.201 27.298 1.00 0.30 6 PHE A N 4
ATOM 1653 C CA . PHE A 1 6 ? -54.967 -53.134 27.040 1.00 0.10 6 PHE A CA 4
ATOM 1654 C C . PHE A 1 6 ? -54.600 -52.378 25.782 1.00 0.23 6 PHE A C 4
ATOM 1655 O O . PHE A 1 6 ? -53.490 -52.574 25.312 1.00 0.27 6 PHE A O 4
ATOM 1672 N N . GLY A 1 7 ? -55.471 -51.510 25.220 1.00 0.31 7 GLY A N 4
ATOM 1673 C CA . GLY A 1 7 ? -55.068 -50.741 24.050 1.00 0.09 7 GLY A CA 4
ATOM 1674 C C . GLY A 1 7 ? -54.587 -49.387 24.511 1.00 0.23 7 GLY A C 4
ATOM 1675 O O . GLY A 1 7 ? -55.306 -48.761 25.272 1.00 0.27 7 GLY A O 4
ATOM 1679 N N . GLY A 1 8 ? -53.408 -48.902 24.059 1.00 0.31 8 GLY A N 4
ATOM 1680 C CA . GLY A 1 8 ? -52.924 -47.600 24.513 1.00 0.09 8 GLY A CA 4
ATOM 1681 C C . GLY A 1 8 ? -53.872 -46.465 24.193 1.00 0.23 8 GLY A C 4
ATOM 1682 O O . GLY A 1 8 ? -54.037 -46.167 23.022 1.00 0.27 8 GLY A O 4
ATOM 1686 N N . CYS A 1 9 ? -54.480 -45.814 25.211 1.00 0.30 9 CYS A N 4
ATOM 1687 C CA . CYS A 1 9 ? -55.405 -44.714 24.987 1.00 0.11 9 CYS A CA 4
ATOM 1688 C C . CYS A 1 9 ? -54.659 -43.433 25.215 1.00 0.23 9 CYS A C 4
ATOM 1689 O O . CYS A 1 9 ? -53.548 -43.470 25.721 1.00 0.27 9 CYS A O 4
ATOM 1696 N N . THR A 1 10 ? -55.327 -42.301 24.929 1.00 0.30 10 THR A N 4
ATOM 1697 C CA . THR A 1 10 ? -54.999 -41.077 25.644 1.00 0.13 10 THR A CA 4
ATOM 1698 C C . THR A 1 10 ? -55.940 -40.967 26.825 1.00 0.24 10 THR A C 4
ATOM 1699 O O . THR A 1 10 ? -55.481 -40.531 27.869 1.00 0.27 10 THR A O 4
ATOM 1710 N N . LYS A 1 11 ? -57.235 -41.360 26.720 1.00 0.30 11 LYS A N 4
ATOM 1711 C CA . LYS A 1 11 ? -58.146 -41.233 27.851 1.00 0.10 11 LYS A CA 4
ATOM 1712 C C . LYS A 1 11 ? -59.263 -42.256 27.818 1.00 0.23 11 LYS A C 4
ATOM 1713 O O . LYS A 1 11 ? -59.420 -42.943 26.820 1.00 0.27 11 LYS A O 4
ATOM 1732 N N . ASP A 1 12 ? -60.065 -42.352 28.906 1.00 0.30 12 ASP A N 4
ATOM 1733 C CA . ASP A 1 12 ? -61.229 -43.235 28.893 1.00 0.10 12 ASP A CA 4
ATOM 1734 C C . ASP A 1 12 ? -62.155 -42.857 27.771 1.00 0.23 12 ASP A C 4
ATOM 1735 O O . ASP A 1 12 ? -62.691 -43.742 27.126 1.00 0.27 12 ASP A O 4
ATOM 1744 N N . SER A 1 13 ? -62.368 -41.547 27.524 1.00 0.30 13 SER A N 4
ATOM 1745 C CA . SER A 1 13 ? -63.276 -41.160 26.457 1.00 0.12 13 SER A CA 4
ATOM 1746 C C . SER A 1 13 ? -62.893 -41.800 25.143 1.00 0.24 13 SER A C 4
ATOM 1747 O O . SER A 1 13 ? -63.763 -41.907 24.294 1.00 0.27 13 SER A O 4
ATOM 1755 N N . GLU A 1 14 ? -61.622 -42.229 24.944 1.00 0.30 14 GLU A N 4
ATOM 1756 C CA . GLU A 1 14 ? -61.233 -42.848 23.680 1.00 0.10 14 GLU A CA 4
ATOM 1757 C C . GLU A 1 14 ? -61.289 -44.360 23.753 1.00 0.23 14 GLU A C 4
ATOM 1758 O O . GLU A 1 14 ? -60.759 -44.990 22.853 1.00 0.27 14 GLU A O 4
ATOM 1770 N N . CYS A 1 15 ? -61.923 -44.978 24.777 1.00 0.30 15 CYS A N 4
ATOM 1771 C CA . CYS A 1 15 ? -61.925 -46.435 24.925 1.00 0.11 15 CYS A CA 4
ATOM 1772 C C . CYS A 1 15 ? -63.270 -47.048 24.614 1.00 0.23 15 CYS A C 4
ATOM 1773 O O . CYS A 1 15 ? -64.224 -46.317 24.407 1.00 0.27 15 CYS A O 4
ATOM 1780 N N . CYS A 1 16 ? -63.342 -48.403 24.583 1.00 0.30 16 CYS A N 4
ATOM 1781 C CA . CYS A 1 16 ? -64.601 -49.108 24.343 1.00 0.11 16 CYS A CA 4
ATOM 1782 C C . CYS A 1 16 ? -65.351 -49.285 25.637 1.00 0.23 16 CYS A C 4
ATOM 1783 O O . CYS A 1 16 ? -64.778 -49.035 26.686 1.00 0.27 16 CYS A O 4
ATOM 1790 N N . ALA A 1 17 ? -66.628 -49.729 25.581 1.00 0.30 17 ALA A N 4
ATOM 1791 C CA . ALA A 1 17 ? -67.408 -49.874 26.804 1.00 0.10 17 ALA A CA 4
ATOM 1792 C C . ALA A 1 17 ? -66.701 -50.787 27.768 1.00 0.23 17 ALA A C 4
ATOM 1793 O O . ALA A 1 17 ? -65.801 -51.487 27.342 1.00 0.27 17 ALA A O 4
ATOM 1800 N N . HIS A 1 18 ? -67.103 -50.773 29.059 1.00 0.30 18 HIS A N 4
ATOM 1801 C CA . HIS A 1 18 ? -66.530 -51.687 30.044 1.00 0.10 18 HIS A CA 4
ATOM 1802 C C . HIS A 1 18 ? -65.131 -51.372 30.497 1.00 0.23 18 HIS A C 4
ATOM 1803 O O . HIS A 1 18 ? -64.656 -52.104 31.353 1.00 0.27 18 HIS A O 4
ATOM 1817 N N . LEU A 1 19 ? -64.455 -50.329 29.968 1.00 0.30 19 LEU A N 4
ATOM 1818 C CA . LEU A 1 19 ? -63.070 -50.079 30.349 1.00 0.10 19 LEU A CA 4
ATOM 1819 C C . LEU A 1 19 ? -62.928 -48.666 30.851 1.00 0.23 19 LEU A C 4
ATOM 1820 O O . LEU A 1 19 ? -63.699 -47.817 30.432 1.00 0.27 19 LEU A O 4
ATOM 1836 N N . GLY A 1 20 ? -61.937 -48.407 31.734 1.00 0.31 20 GLY A N 4
ATOM 1837 C CA . GLY A 1 20 ? -61.620 -47.044 32.147 1.00 0.09 20 GLY A CA 4
ATOM 1838 C C . GLY A 1 20 ? -60.129 -46.902 31.993 1.00 0.23 20 GLY A C 4
ATOM 1839 O O . GLY A 1 20 ? -59.421 -47.727 32.545 1.00 0.27 20 GLY A O 4
ATOM 1843 N N . CYS A 1 21 ? -59.625 -45.905 31.231 1.00 0.30 21 CYS A N 4
ATOM 1844 C CA . CYS A 1 21 ? -58.217 -45.911 30.870 1.00 0.11 21 CYS A CA 4
ATOM 1845 C C . CYS A 1 21 ? -57.357 -45.569 32.053 1.00 0.23 21 CYS A C 4
ATOM 1846 O O . CYS A 1 21 ? -57.747 -44.712 32.831 1.00 0.27 21 CYS A O 4
ATOM 1853 N N . ARG A 1 22 ? -56.184 -46.224 32.203 1.00 0.30 22 ARG A N 4
ATOM 1854 C CA . ARG A 1 22 ? -55.290 -45.846 33.287 1.00 0.10 22 ARG A CA 4
ATOM 1855 C C . ARG A 1 22 ? -54.963 -44.386 33.094 1.00 0.23 22 ARG A C 4
ATOM 1856 O O . ARG A 1 22 ? -54.675 -44.025 31.966 1.00 0.27 22 ARG A O 4
ATOM 1877 N N . THR A 1 23 ? -54.981 -43.554 34.161 1.00 0.30 23 THR A N 4
ATOM 1878 C CA . THR A 1 23 ? -54.580 -42.151 34.042 1.00 0.13 23 THR A CA 4
ATOM 1879 C C . THR A 1 23 ? -53.145 -42.065 34.491 1.00 0.24 23 THR A C 4
ATOM 1880 O O . THR A 1 23 ? -52.818 -41.274 35.360 1.00 0.27 23 THR A O 4
ATOM 1891 N N . LYS A 1 24 ? -52.277 -42.903 33.887 1.00 0.30 24 LYS A N 4
ATOM 1892 C CA . LYS A 1 24 ? -50.876 -42.966 34.291 1.00 0.10 24 LYS A CA 4
ATOM 1893 C C . LYS A 1 24 ? -50.154 -43.872 33.323 1.00 0.23 24 LYS A C 4
ATOM 1894 O O . LYS A 1 24 ? -50.840 -44.514 32.544 1.00 0.27 24 LYS A O 4
ATOM 1913 N N . TRP A 1 25 ? -48.806 -43.947 33.330 1.00 0.30 25 TRP A N 4
ATOM 1914 C CA . TRP A 1 25 ? -48.138 -44.800 32.354 1.00 0.10 25 TRP A CA 4
ATOM 1915 C C . TRP A 1 25 ? -48.172 -46.240 32.809 1.00 0.24 25 TRP A C 4
ATOM 1916 O O . TRP A 1 25 ? -47.926 -46.436 33.988 1.00 0.27 25 TRP A O 4
ATOM 1937 N N . PRO A 1 26 ? -48.437 -47.273 31.970 1.00 0.29 26 PRO A N 4
ATOM 1938 C CA . PRO A 1 26 ? -48.894 -47.085 30.600 1.00 0.10 26 PRO A CA 4
ATOM 1939 C C . PRO A 1 26 ? -50.331 -46.629 30.630 1.00 0.23 26 PRO A C 4
ATOM 1940 O O . PRO A 1 26 ? -51.016 -46.956 31.585 1.00 0.27 26 PRO A O 4
ATOM 1951 N N . TYR A 1 27 ? -50.793 -45.877 29.607 1.00 0.30 27 TYR A N 4
ATOM 1952 C CA . TYR A 1 27 ? -52.156 -45.363 29.614 1.00 0.10 27 TYR A CA 4
ATOM 1953 C C . TYR A 1 27 ? -52.973 -46.269 28.733 1.00 0.23 27 TYR A C 4
ATOM 1954 O O . TYR A 1 27 ? -53.189 -45.891 27.594 1.00 0.27 27 TYR A O 4
ATOM 1972 N N . TYR A 1 28 ? -53.423 -47.454 29.208 1.00 0.30 28 TYR A N 4
ATOM 1973 C CA . TYR A 1 28 ? -54.169 -48.368 28.341 1.00 0.10 28 TYR A CA 4
ATOM 1974 C C . TYR A 1 28 ? -55.622 -48.471 28.732 1.00 0.23 28 TYR A C 4
ATOM 1975 O O . TYR A 1 28 ? -55.917 -48.262 29.897 1.00 0.27 28 TYR A O 4
ATOM 1993 N N . CYS A 1 29 ? -56.533 -48.781 27.772 1.00 0.30 29 CYS A N 4
ATOM 1994 C CA . CYS A 1 29 ? -57.949 -48.895 28.103 1.00 0.11 29 CYS A CA 4
ATOM 1995 C C . CYS A 1 29 ? -58.002 -50.069 29.042 1.00 0.23 29 CYS A C 4
ATOM 1996 O O . CYS A 1 29 ? -57.616 -51.136 28.594 1.00 0.27 29 CYS A O 4
ATOM 2003 N N . ALA A 1 30 ? -58.409 -49.909 30.321 1.00 0.30 30 ALA A N 4
ATOM 2004 C CA . ALA A 1 30 ? -58.079 -50.918 31.319 1.00 0.10 30 ALA A CA 4
ATOM 2005 C C . ALA A 1 30 ? -59.314 -51.542 31.914 1.00 0.23 30 ALA A C 4
ATOM 2006 O O . ALA A 1 30 ? -60.390 -50.986 31.789 1.00 0.27 30 ALA A O 4
ATOM 2013 N N . TRP A 1 31 ? -59.151 -52.730 32.537 1.00 0.30 31 TRP A N 4
ATOM 2014 C CA . TRP A 1 31 ? -60.301 -53.551 32.890 1.00 0.10 31 TRP A CA 4
ATOM 2015 C C . TRP A 1 31 ? -61.021 -52.976 34.087 1.00 0.23 31 TRP A C 4
ATOM 2016 O O . TRP A 1 31 ? -60.490 -53.072 35.181 1.00 0.27 31 TRP A O 4
ATOM 2037 N N . ASP A 1 32 ? -62.223 -52.382 33.926 1.00 0.30 32 ASP A N 4
ATOM 2038 C CA . ASP A 1 32 ? -62.941 -51.880 35.095 1.00 0.10 32 ASP A CA 4
ATOM 2039 C C . ASP A 1 32 ? -63.502 -53.050 35.870 1.00 0.23 32 ASP A C 4
ATOM 2040 O O . ASP A 1 32 ? -63.319 -53.110 37.076 1.00 0.27 32 ASP A O 4
ATOM 2049 N N . GLY A 1 33 ? -64.185 -53.999 35.194 1.00 0.31 33 GLY A N 4
ATOM 2050 C CA . GLY A 1 33 ? -64.752 -55.145 35.897 1.00 0.09 33 GLY A CA 4
ATOM 2051 C C . GLY A 1 33 ? -65.198 -56.204 34.919 1.00 0.23 33 GLY A C 4
ATOM 2052 O O . GLY A 1 33 ? -64.594 -57.262 34.867 1.00 0.27 33 GLY A O 4
ATOM 2056 N N . THR A 1 34 ? -66.251 -55.917 34.123 1.00 0.30 34 THR A N 4
ATOM 2057 C CA . THR A 1 34 ? -66.633 -56.811 33.035 1.00 0.13 34 THR A CA 4
ATOM 2058 C C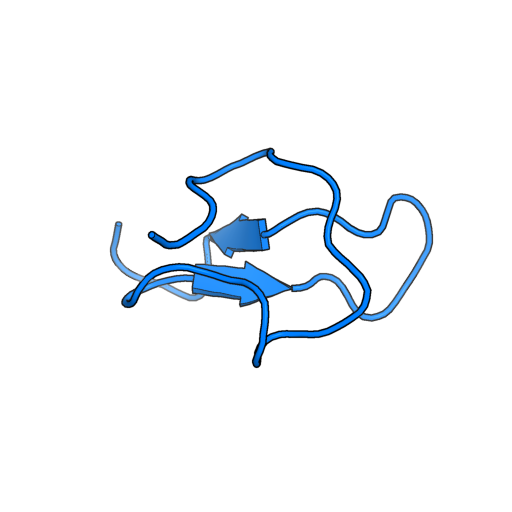 . THR A 1 34 ? -65.852 -56.388 31.820 1.00 0.24 34 THR A C 4
ATOM 2059 O O . THR A 1 34 ? -65.168 -55.380 31.875 1.00 0.27 34 THR A O 4
ATOM 2070 N N . VAL A 1 35 ? -65.969 -57.158 30.720 1.00 0.30 35 VAL A N 4
ATOM 2071 C CA . VAL A 1 35 ? -65.342 -56.764 29.460 1.00 0.10 35 VAL A CA 4
ATOM 2072 C C . VAL A 1 35 ? -65.885 -57.639 28.357 1.00 0.23 35 VAL A C 4
ATOM 2073 O O . VAL A 1 35 ? -66.123 -58.807 28.617 1.00 0.27 35 VAL A O 4
ATOM 2089 N N . GLU A 1 1 ? -66.873 -46.860 16.424 1.00 0.23 1 GLU A N 5
ATOM 2090 C CA . GLU A 1 1 ? -65.818 -47.844 16.763 1.00 0.05 1 GLU A CA 5
ATOM 2091 C C . GLU A 1 1 ? -64.966 -47.299 17.890 1.00 0.26 1 GLU A C 5
ATOM 2092 O O . GLU A 1 1 ? -65.062 -46.113 18.156 1.00 0.27 1 GLU A O 5
ATOM 2106 N N . CYS A 1 2 ? -64.152 -48.140 18.571 1.00 0.30 2 CYS A N 5
ATOM 2107 C CA . CYS A 1 2 ? -63.446 -47.683 19.771 1.00 0.11 2 CYS A CA 5
ATOM 2108 C C . CYS A 1 2 ? -62.238 -48.558 20.042 1.00 0.23 2 CYS A C 5
ATOM 2109 O O . CYS A 1 2 ? -61.907 -49.346 19.170 1.00 0.27 2 CYS A O 5
ATOM 2116 N N . ARG A 1 3 ? -61.558 -48.433 21.209 1.00 0.30 3 ARG A N 5
ATOM 2117 C CA . ARG A 1 3 ? -60.325 -49.182 21.471 1.00 0.10 3 ARG A CA 5
ATOM 2118 C C . ARG A 1 3 ? -60.561 -50.192 22.571 1.00 0.23 3 ARG A C 5
ATOM 2119 O O . ARG A 1 3 ? -61.275 -49.880 23.511 1.00 0.27 3 ARG A O 5
ATOM 2140 N N . GLN A 1 4 ? -59.983 -51.412 22.441 1.00 0.30 4 GLN A N 5
ATOM 2141 C CA . GLN A 1 4 ? -60.348 -52.527 23.314 1.00 0.10 4 GLN A CA 5
ATOM 2142 C C . GLN A 1 4 ? -59.380 -52.657 24.463 1.00 0.23 4 GLN A C 5
ATOM 2143 O O . GLN A 1 4 ? -58.461 -51.857 24.544 1.00 0.27 4 GLN A O 5
ATOM 2157 N N . MET A 1 5 ? -59.582 -53.652 25.359 1.00 0.30 5 MET A N 5
ATOM 2158 C CA . MET A 1 5 ? -58.754 -53.741 26.557 1.00 0.10 5 MET A CA 5
ATOM 2159 C C . MET A 1 5 ? -57.287 -53.748 26.200 1.00 0.23 5 MET A C 5
ATOM 2160 O O . MET A 1 5 ? -56.946 -54.307 25.171 1.00 0.27 5 MET A O 5
ATOM 2174 N N . PHE A 1 6 ? -56.427 -53.120 27.032 1.00 0.30 6 PHE A N 5
ATOM 2175 C CA . PHE A 1 6 ? -54.990 -53.091 26.773 1.00 0.10 6 PHE A CA 5
ATOM 2176 C C . PHE A 1 6 ? -54.586 -52.243 25.589 1.00 0.23 6 PHE A C 5
ATOM 2177 O O . PHE A 1 6 ? -53.404 -52.255 25.282 1.00 0.27 6 PHE A O 5
ATOM 2194 N N . GLY A 1 7 ? -55.483 -51.500 24.901 1.00 0.31 7 GLY A N 5
ATOM 2195 C CA . GLY A 1 7 ? -55.031 -50.691 23.772 1.00 0.09 7 GLY A CA 5
ATOM 2196 C C . GLY A 1 7 ? -54.574 -49.348 24.292 1.00 0.23 7 GLY A C 5
ATOM 2197 O O . GLY A 1 7 ? -55.242 -48.808 25.159 1.00 0.27 7 GLY A O 5
ATOM 2201 N N . GLY A 1 8 ? -53.456 -48.785 23.776 1.00 0.31 8 GLY A N 5
ATOM 2202 C CA . GLY A 1 8 ? -52.945 -47.522 24.307 1.00 0.09 8 GLY A CA 5
ATOM 2203 C C . GLY A 1 8 ? -53.927 -46.385 24.137 1.00 0.23 8 GLY A C 5
ATOM 2204 O O . GLY A 1 8 ? -54.373 -46.187 23.018 1.00 0.27 8 GLY A O 5
ATOM 2208 N N . CYS A 1 9 ? -54.259 -45.619 25.206 1.00 0.30 9 CYS A N 5
ATOM 2209 C CA . CYS A 1 9 ? -55.212 -44.518 25.097 1.00 0.11 9 CYS A CA 5
ATOM 2210 C C . CYS A 1 9 ? -54.461 -43.249 25.399 1.00 0.23 9 CYS A C 5
ATOM 2211 O O . CYS A 1 9 ? -53.350 -43.323 25.898 1.00 0.27 9 CYS A O 5
ATOM 2218 N N . THR A 1 10 ? -55.108 -42.088 25.176 1.00 0.30 10 THR A N 5
ATOM 2219 C CA . THR A 1 10 ? -54.745 -40.887 25.920 1.00 0.13 10 THR A CA 5
ATOM 2220 C C . THR A 1 10 ? -55.670 -40.745 27.118 1.00 0.24 10 THR A C 5
ATOM 2221 O O . THR A 1 10 ? -55.205 -40.281 28.147 1.00 0.27 10 THR A O 5
ATOM 2232 N N . LYS A 1 11 ? -56.967 -41.134 27.026 1.00 0.30 11 LYS A N 5
ATOM 2233 C CA . LYS A 1 11 ? -57.912 -40.936 28.126 1.00 0.10 11 LYS A CA 5
ATOM 2234 C C . LYS A 1 11 ? -59.029 -41.955 28.014 1.00 0.23 11 LYS A C 5
ATOM 2235 O O . LYS A 1 11 ? -59.074 -42.651 27.011 1.00 0.27 11 LYS A O 5
ATOM 2254 N N . ASP A 1 12 ? -59.953 -42.056 28.998 1.00 0.30 12 ASP A N 5
ATOM 2255 C CA . ASP A 1 12 ? -61.114 -42.930 28.819 1.00 0.10 12 ASP A CA 5
ATOM 2256 C C . ASP A 1 12 ? -61.832 -42.603 27.537 1.00 0.23 12 ASP A C 5
ATOM 2257 O O . ASP A 1 12 ? -62.294 -43.514 26.869 1.00 0.27 12 ASP A O 5
ATOM 2266 N N . SER A 1 13 ? -61.934 -41.303 27.186 1.00 0.30 13 SER A N 5
ATOM 2267 C CA . SER A 1 13 ? -62.642 -40.946 25.965 1.00 0.12 13 SER A CA 5
ATOM 2268 C C . SER A 1 13 ? -62.163 -41.752 24.776 1.00 0.24 13 SER A C 5
ATOM 2269 O O . SER A 1 13 ? -62.961 -41.959 23.875 1.00 0.27 13 SER A O 5
ATOM 2277 N N . GLU A 1 14 ? -60.893 -42.229 24.754 1.00 0.30 14 GLU A N 5
ATOM 2278 C CA . GLU A 1 14 ? -60.415 -43.057 23.648 1.00 0.10 14 GLU A CA 5
ATOM 2279 C C . GLU A 1 14 ? -60.531 -44.532 23.981 1.00 0.23 14 GLU A C 5
ATOM 2280 O O . GLU A 1 14 ? -59.622 -45.267 23.623 1.00 0.27 14 GLU A O 5
ATOM 2292 N N . CYS A 1 15 ? -61.620 -44.997 24.644 1.00 0.30 15 CYS A N 5
ATOM 2293 C CA . CYS A 1 15 ? -61.793 -46.422 24.927 1.00 0.11 15 CYS A CA 5
ATOM 2294 C C . CYS A 1 15 ? -63.190 -46.941 24.671 1.00 0.23 15 CYS A C 5
ATOM 2295 O O . CYS A 1 15 ? -64.118 -46.150 24.611 1.00 0.27 15 CYS A O 5
ATOM 2302 N N . CYS A 1 16 ? -63.329 -48.283 24.543 1.00 0.30 16 CYS A N 5
ATOM 2303 C CA . CYS A 1 16 ? -64.642 -48.908 24.392 1.00 0.11 16 CYS A CA 5
ATOM 2304 C C . CYS A 1 16 ? -65.303 -49.009 25.741 1.00 0.23 16 CYS A C 5
ATOM 2305 O O . CYS A 1 16 ? -64.647 -48.817 26.751 1.00 0.27 16 CYS A O 5
ATOM 2312 N N . ALA A 1 17 ? -66.618 -49.323 25.767 1.00 0.30 17 ALA A N 5
ATOM 2313 C CA . ALA A 1 17 ? -67.307 -49.462 27.044 1.00 0.10 17 ALA A CA 5
ATOM 2314 C C . ALA A 1 17 ? -66.727 -50.642 27.779 1.00 0.23 17 ALA A C 5
ATOM 2315 O O . ALA A 1 17 ? -66.009 -51.408 27.160 1.00 0.27 17 ALA A O 5
ATOM 2322 N N . HIS A 1 18 ? -67.021 -50.765 29.094 1.00 0.30 18 HIS A N 5
ATOM 2323 C CA . HIS A 1 18 ? -66.442 -51.823 29.917 1.00 0.10 18 HIS A CA 5
ATOM 2324 C C . HIS A 1 18 ? -65.043 -51.458 30.358 1.00 0.23 18 HIS A C 5
ATOM 2325 O O . HIS A 1 18 ? -64.480 -52.249 31.098 1.00 0.27 18 HIS A O 5
ATOM 2339 N N . LEU A 1 19 ? -64.452 -50.309 29.933 1.00 0.30 19 LEU A N 5
ATOM 2340 C CA . LEU A 1 19 ? -63.073 -49.998 30.283 1.00 0.10 19 LEU A CA 5
ATOM 2341 C C . LEU A 1 19 ? -62.981 -48.614 30.885 1.00 0.23 19 LEU A C 5
ATOM 2342 O O . LEU A 1 19 ? -63.855 -47.804 30.623 1.00 0.27 19 LEU A O 5
ATOM 2358 N N . GLY A 1 20 ? -61.916 -48.333 31.671 1.00 0.31 20 GLY A N 5
ATOM 2359 C CA . GLY A 1 20 ? -61.663 -46.974 32.155 1.00 0.09 20 GLY A CA 5
ATOM 2360 C C . GLY A 1 20 ? -60.174 -46.752 32.033 1.00 0.23 20 GLY A C 5
ATOM 2361 O O . GLY A 1 20 ? -59.442 -47.539 32.611 1.00 0.27 20 GLY A O 5
ATOM 2365 N N . CYS A 1 21 ? -59.690 -45.742 31.268 1.00 0.30 21 CYS A N 5
ATOM 2366 C CA . CYS A 1 21 ? -58.273 -45.730 30.929 1.00 0.11 21 CYS A CA 5
ATOM 2367 C C . CYS A 1 21 ? -57.443 -45.383 32.138 1.00 0.23 21 CYS A C 5
ATOM 2368 O O . CYS A 1 21 ? -57.877 -44.576 32.943 1.00 0.27 21 CYS A O 5
ATOM 2375 N N . ARG A 1 22 ? -56.239 -45.984 32.264 1.00 0.30 22 ARG A N 5
ATOM 2376 C CA . ARG A 1 22 ? -55.357 -45.609 33.358 1.00 0.10 22 ARG A CA 5
ATOM 2377 C C . ARG A 1 22 ? -55.021 -44.147 33.182 1.00 0.23 22 ARG A C 5
ATOM 2378 O O . ARG A 1 22 ? -54.815 -43.748 32.047 1.00 0.27 22 ARG A O 5
ATOM 2399 N N . THR A 1 23 ? -54.949 -43.351 34.275 1.00 0.30 23 THR A N 5
ATOM 2400 C CA . THR A 1 23 ? -54.512 -41.961 34.172 1.00 0.13 23 THR A CA 5
ATOM 2401 C C . THR A 1 23 ? -53.079 -41.908 34.653 1.00 0.24 23 THR A C 5
ATOM 2402 O O . THR A 1 23 ? -52.746 -41.091 35.497 1.00 0.27 23 THR A O 5
ATOM 2413 N N . LYS A 1 24 ? -52.223 -42.805 34.112 1.00 0.30 24 LYS A N 5
ATOM 2414 C CA . LYS A 1 24 ? -50.834 -42.900 34.559 1.00 0.10 24 LYS A CA 5
ATOM 2415 C C . LYS A 1 24 ? -50.096 -43.797 33.594 1.00 0.23 24 LYS A C 5
ATOM 2416 O O . LYS A 1 24 ? -50.763 -44.421 32.787 1.00 0.27 24 LYS A O 5
ATOM 2435 N N . TRP A 1 25 ? -48.747 -43.874 33.636 1.00 0.30 25 TRP A N 5
ATOM 2436 C CA . TRP A 1 25 ? -48.039 -44.704 32.660 1.00 0.10 25 TRP A CA 5
ATOM 2437 C C . TRP A 1 25 ? -48.086 -46.164 33.068 1.00 0.24 25 TRP A C 5
ATOM 2438 O O . TRP A 1 25 ? -47.888 -46.398 34.250 1.00 0.27 25 TRP A O 5
ATOM 2459 N N . PRO A 1 26 ? -48.312 -47.172 32.184 1.00 0.29 26 PRO A N 5
ATOM 2460 C CA . PRO A 1 26 ? -48.697 -46.940 30.798 1.00 0.10 26 PRO A CA 5
ATOM 2461 C C . PRO A 1 26 ? -50.147 -46.522 30.753 1.00 0.23 26 PRO A C 5
ATOM 2462 O O . PRO A 1 26 ? -50.864 -46.790 31.704 1.00 0.27 26 PRO A O 5
ATOM 2473 N N . TYR A 1 27 ? -50.582 -45.864 29.656 1.00 0.30 27 TYR A N 5
ATOM 2474 C CA . TYR A 1 27 ? -51.954 -45.372 29.567 1.00 0.10 27 TYR A CA 5
ATOM 2475 C C . TYR A 1 27 ? -52.689 -46.320 28.653 1.00 0.23 27 TYR A C 5
ATOM 2476 O O . TYR A 1 27 ? -52.532 -46.160 27.453 1.00 0.27 27 TYR A O 5
ATOM 2494 N N . TYR A 1 28 ? -53.475 -47.296 29.169 1.00 0.30 28 TYR A N 5
ATOM 2495 C CA . TYR A 1 28 ? -54.212 -48.193 28.275 1.00 0.10 28 TYR A CA 5
ATOM 2496 C C . TYR A 1 28 ? -55.643 -48.370 28.717 1.00 0.23 28 TYR A C 5
ATOM 2497 O O . TYR A 1 28 ? -55.924 -48.181 29.891 1.00 0.27 28 TYR A O 5
ATOM 2515 N N . CYS A 1 29 ? -56.552 -48.726 27.776 1.00 0.30 29 CYS A N 5
ATOM 2516 C CA . CYS A 1 29 ? -57.960 -48.853 28.124 1.00 0.11 29 CYS A CA 5
ATOM 2517 C C . CYS A 1 29 ? -58.034 -50.044 29.049 1.00 0.23 29 CYS A C 5
ATOM 2518 O O . CYS A 1 29 ? -57.752 -51.128 28.568 1.00 0.27 29 CYS A O 5
ATOM 2525 N N . ALA A 1 30 ? -58.359 -49.881 30.355 1.00 0.30 30 ALA A N 5
ATOM 2526 C CA . ALA A 1 30 ? -58.095 -50.940 31.328 1.00 0.10 30 ALA A CA 5
ATOM 2527 C C . ALA A 1 30 ? -59.366 -51.504 31.919 1.00 0.23 30 ALA A C 5
ATOM 2528 O O . ALA A 1 30 ? -60.407 -50.881 31.803 1.00 0.27 30 ALA A O 5
ATOM 2535 N N . TRP A 1 31 ? -59.268 -52.706 32.531 1.00 0.30 31 TRP A N 5
ATOM 2536 C CA . TRP A 1 31 ? -60.446 -53.478 32.930 1.00 0.10 31 TRP A CA 5
ATOM 2537 C C . TRP A 1 31 ? -61.280 -52.765 33.972 1.00 0.23 31 TRP A C 5
ATOM 2538 O O . TRP A 1 31 ? -60.786 -52.595 35.075 1.00 0.27 31 TRP A O 5
ATOM 2559 N N . ASP A 1 32 ? -62.536 -52.347 33.670 1.00 0.30 32 ASP A N 5
ATOM 2560 C CA . ASP A 1 32 ? -63.387 -51.781 34.719 1.00 0.10 32 ASP A CA 5
ATOM 2561 C C . ASP A 1 32 ? -63.942 -52.924 35.541 1.00 0.23 32 ASP A C 5
ATOM 2562 O O . ASP A 1 32 ? -63.701 -52.962 36.739 1.00 0.27 32 ASP A O 5
ATOM 2571 N N . GLY A 1 33 ? -64.686 -53.863 34.913 1.00 0.31 33 GLY A N 5
ATOM 2572 C CA . GLY A 1 33 ? -65.248 -54.990 35.656 1.00 0.09 33 GLY A CA 5
ATOM 2573 C C . GLY A 1 33 ? -65.598 -56.124 34.723 1.00 0.23 33 GLY A C 5
ATOM 2574 O O . GLY A 1 33 ? -65.007 -57.186 34.836 1.00 0.27 33 GLY A O 5
ATOM 2578 N N . THR A 1 34 ? -66.548 -55.903 33.782 1.00 0.30 34 THR A N 5
ATOM 2579 C CA . THR A 1 34 ? -66.816 -56.887 32.732 1.00 0.13 34 THR A CA 5
ATOM 2580 C C . THR A 1 34 ? -65.845 -56.620 31.605 1.00 0.24 34 THR A C 5
ATOM 2581 O O . THR A 1 34 ? -65.118 -55.644 31.684 1.00 0.27 34 THR A O 5
ATOM 2592 N N . VAL A 1 35 ? -65.824 -57.477 30.557 1.00 0.30 35 VAL A N 5
ATOM 2593 C CA . VAL A 1 35 ? -64.930 -57.257 29.421 1.00 0.10 35 VAL A CA 5
ATOM 2594 C C . VAL A 1 35 ? -65.444 -58.022 28.220 1.00 0.23 35 VAL A C 5
ATOM 2595 O O . VAL A 1 35 ? -66.032 -59.074 28.418 1.00 0.27 35 VAL A O 5
ATOM 2611 N N . GLU A 1 1 ? -64.934 -48.026 15.496 1.00 0.23 1 GLU A N 6
ATOM 2612 C CA . GLU A 1 1 ? -63.554 -48.364 15.924 1.00 0.05 1 GLU A CA 6
ATOM 2613 C C . GLU A 1 1 ? -63.296 -47.821 17.317 1.00 0.26 1 GLU A C 6
ATOM 2614 O O . GLU A 1 1 ? -62.461 -46.941 17.460 1.00 0.27 1 GLU A O 6
ATOM 2628 N N . CYS A 1 2 ? -63.979 -48.338 18.367 1.00 0.30 2 CYS A N 6
ATOM 2629 C CA . CYS A 1 2 ? -63.625 -47.938 19.730 1.00 0.11 2 CYS A CA 6
ATOM 2630 C C . CYS A 1 2 ? -62.422 -48.758 20.122 1.00 0.23 2 CYS A C 6
ATOM 2631 O O . CYS A 1 2 ? -62.111 -49.701 19.411 1.00 0.27 2 CYS A O 6
ATOM 2638 N N . ARG A 1 3 ? -61.726 -48.405 21.227 1.00 0.30 3 ARG A N 6
ATOM 2639 C CA . ARG A 1 3 ? -60.459 -49.064 21.544 1.00 0.10 3 ARG A CA 6
ATOM 2640 C C . ARG A 1 3 ? -60.643 -50.095 22.632 1.00 0.23 3 ARG A C 6
ATOM 2641 O O . ARG A 1 3 ? -61.295 -49.803 23.621 1.00 0.27 3 ARG A O 6
ATOM 2662 N N . GLN A 1 4 ? -60.090 -51.316 22.426 1.00 0.30 4 GLN A N 6
ATOM 2663 C CA . GLN A 1 4 ? -60.428 -52.462 23.265 1.00 0.10 4 GLN A CA 6
ATOM 2664 C C . GLN A 1 4 ? -59.434 -52.602 24.386 1.00 0.23 4 GLN A C 6
ATOM 2665 O O . GLN A 1 4 ? -58.521 -51.795 24.457 1.00 0.27 4 GLN A O 6
ATOM 2679 N N . MET A 1 5 ? -59.603 -53.610 25.274 1.00 0.30 5 MET A N 6
ATOM 2680 C CA . MET A 1 5 ? -58.739 -53.691 26.447 1.00 0.10 5 MET A CA 6
ATOM 2681 C C . MET A 1 5 ? -57.287 -53.704 26.033 1.00 0.23 5 MET A C 6
ATOM 2682 O O . MET A 1 5 ? -56.980 -54.263 24.993 1.00 0.27 5 MET A O 6
ATOM 2696 N N . PHE A 1 6 ? -56.400 -53.073 26.834 1.00 0.30 6 PHE A N 6
ATOM 2697 C CA . PHE A 1 6 ? -54.978 -53.029 26.508 1.00 0.10 6 PHE A CA 6
ATOM 2698 C C . PHE A 1 6 ? -54.653 -52.223 25.271 1.00 0.23 6 PHE A C 6
ATOM 2699 O O . PHE A 1 6 ? -53.569 -52.428 24.750 1.00 0.27 6 PHE A O 6
ATOM 2716 N N . GLY A 1 7 ? -55.525 -51.308 24.785 1.00 0.31 7 GLY A N 6
ATOM 2717 C CA . GLY A 1 7 ? -55.150 -50.473 23.644 1.00 0.09 7 GLY A CA 6
ATOM 2718 C C . GLY A 1 7 ? -54.716 -49.112 24.141 1.00 0.23 7 GLY A C 6
ATOM 2719 O O . GLY A 1 7 ? -55.423 -48.550 24.964 1.00 0.27 7 GLY A O 6
ATOM 2723 N N . GLY A 1 8 ? -53.576 -48.563 23.659 1.00 0.31 8 GLY A N 6
ATOM 2724 C CA . GLY A 1 8 ? -53.088 -47.277 24.161 1.00 0.09 8 GLY A CA 6
ATOM 2725 C C . GLY A 1 8 ? -54.091 -46.154 24.003 1.00 0.23 8 GLY A C 6
ATOM 2726 O O . GLY A 1 8 ? -54.515 -45.923 22.882 1.00 0.27 8 GLY A O 6
ATOM 2730 N N . CYS A 1 9 ? -54.461 -45.435 25.091 1.00 0.30 9 CYS A N 6
ATOM 2731 C CA . CYS A 1 9 ? -55.436 -44.348 25.009 1.00 0.11 9 CYS A CA 6
ATOM 2732 C C . CYS A 1 9 ? -54.720 -43.050 25.278 1.00 0.23 9 CYS A C 6
ATOM 2733 O O . CYS A 1 9 ? -53.571 -43.079 25.691 1.00 0.27 9 CYS A O 6
ATOM 2740 N N . THR A 1 10 ? -55.437 -41.916 25.142 1.00 0.30 10 THR A N 6
ATOM 2741 C CA . THR A 1 10 ? -55.116 -40.744 25.953 1.00 0.13 10 THR A CA 6
ATOM 2742 C C . THR A 1 10 ? -56.081 -40.659 27.123 1.00 0.24 10 THR A C 6
ATOM 2743 O O . THR A 1 10 ? -55.649 -40.214 28.175 1.00 0.27 10 THR A O 6
ATOM 2754 N N . LYS A 1 11 ? -57.369 -41.080 27.009 1.00 0.30 11 LYS A N 6
ATOM 2755 C CA . LYS A 1 11 ? -58.296 -41.006 28.139 1.00 0.10 11 LYS A CA 6
ATOM 2756 C C . LYS A 1 11 ? -59.366 -42.072 28.011 1.00 0.23 11 LYS A C 6
ATOM 2757 O O . LYS A 1 11 ? -59.430 -42.718 26.977 1.00 0.27 11 LYS A O 6
ATOM 2776 N N . ASP A 1 12 ? -60.231 -42.259 29.037 1.00 0.30 12 ASP A N 6
ATOM 2777 C CA . ASP A 1 12 ? -61.371 -43.163 28.885 1.00 0.10 12 ASP A CA 6
ATOM 2778 C C . ASP A 1 12 ? -62.174 -42.804 27.663 1.00 0.23 12 ASP A C 6
ATOM 2779 O O . ASP A 1 12 ? -62.655 -43.700 26.987 1.00 0.27 12 ASP A O 6
ATOM 2788 N N . SER A 1 13 ? -62.336 -41.496 27.362 1.00 0.30 13 SER A N 6
ATOM 2789 C CA . SER A 1 13 ? -63.112 -41.121 26.188 1.00 0.12 13 SER A CA 6
ATOM 2790 C C . SER A 1 13 ? -62.621 -41.840 24.948 1.00 0.24 13 SER A C 6
ATOM 2791 O O . SER A 1 13 ? -63.432 -42.043 24.059 1.00 0.27 13 SER A O 6
ATOM 2799 N N . GLU A 1 14 ? -61.330 -42.250 24.873 1.00 0.30 14 GLU A N 6
ATOM 2800 C CA . GLU A 1 14 ? -60.848 -43.029 23.732 1.00 0.10 14 GLU A CA 6
ATOM 2801 C C . GLU A 1 14 ? -60.854 -44.510 24.054 1.00 0.23 14 GLU A C 6
ATOM 2802 O O . GLU A 1 14 ? -59.911 -45.182 23.670 1.00 0.27 14 GLU A O 6
ATOM 2814 N N . CYS A 1 15 ? -61.894 -45.040 24.745 1.00 0.30 15 CYS A N 6
ATOM 2815 C CA . CYS A 1 15 ? -61.997 -46.475 25.008 1.00 0.11 15 CYS A CA 6
ATOM 2816 C C . CYS A 1 15 ? -63.388 -47.009 24.747 1.00 0.23 15 CYS A C 6
ATOM 2817 O O . CYS A 1 15 ? -64.324 -46.228 24.684 1.00 0.27 15 CYS A O 6
ATOM 2824 N N . CYS A 1 16 ? -63.521 -48.350 24.607 1.00 0.30 16 CYS A N 6
ATOM 2825 C CA . CYS A 1 16 ? -64.836 -48.971 24.464 1.00 0.11 16 CYS A CA 6
ATOM 2826 C C . CYS A 1 16 ? -65.504 -49.008 25.818 1.00 0.23 16 CYS A C 6
ATOM 2827 O O . CYS A 1 16 ? -64.855 -48.718 26.812 1.00 0.27 16 CYS A O 6
ATOM 2834 N N . ALA A 1 17 ? -66.806 -49.370 25.874 1.00 0.30 17 ALA A N 6
ATOM 2835 C CA . ALA A 1 17 ? -67.490 -49.457 27.162 1.00 0.10 17 ALA A CA 6
ATOM 2836 C C . ALA A 1 17 ? -66.847 -50.533 28.006 1.00 0.23 17 ALA A C 6
ATOM 2837 O O . ALA A 1 17 ? -66.095 -51.325 27.462 1.00 0.27 17 ALA A O 6
ATOM 2844 N N . HIS A 1 18 ? -67.130 -50.548 29.330 1.00 0.30 18 HIS A N 6
ATOM 2845 C CA . HIS A 1 18 ? -66.560 -51.551 30.232 1.00 0.10 18 HIS A CA 6
ATOM 2846 C C . HIS A 1 18 ? -65.080 -51.361 30.474 1.00 0.23 18 HIS A C 6
ATOM 2847 O O . HIS A 1 18 ? -64.509 -52.214 31.136 1.00 0.27 18 HIS A O 6
ATOM 2861 N N . LEU A 1 19 ? -64.440 -50.277 29.973 1.00 0.30 19 LEU A N 6
ATOM 2862 C CA . LEU A 1 19 ? -63.016 -50.065 30.202 1.00 0.10 19 LEU A CA 6
ATOM 2863 C C . LEU A 1 19 ? -62.833 -48.668 30.742 1.00 0.23 19 LEU A C 6
ATOM 2864 O O . LEU A 1 19 ? -63.621 -47.809 30.377 1.00 0.27 19 LEU A O 6
ATOM 2880 N N . GLY A 1 20 ? -61.806 -48.427 31.590 1.00 0.31 20 GLY A N 6
ATOM 2881 C CA . GLY A 1 20 ? -61.525 -47.075 32.064 1.00 0.09 20 GLY A CA 6
ATOM 2882 C C . GLY A 1 20 ? -60.040 -46.885 31.904 1.00 0.23 20 GLY A C 6
ATOM 2883 O O . GLY A 1 20 ? -59.306 -47.701 32.439 1.00 0.27 20 GLY A O 6
ATOM 2887 N N . CYS A 1 21 ? -59.569 -45.860 31.159 1.00 0.30 21 CYS A N 6
ATOM 2888 C CA . CYS A 1 21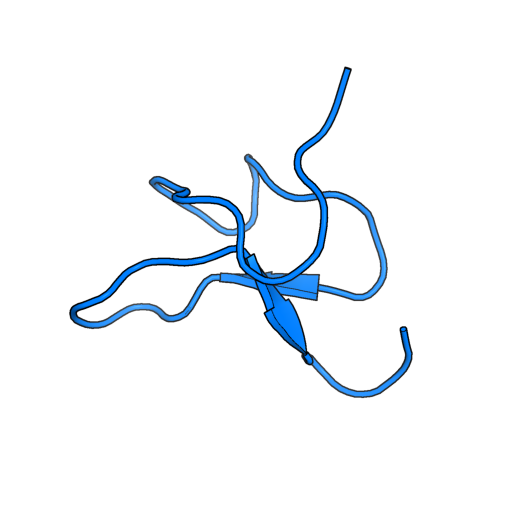 ? -58.152 -45.820 30.831 1.00 0.11 21 CYS A CA 6
ATOM 2889 C C . CYS A 1 21 ? -57.320 -45.548 32.059 1.00 0.23 21 CYS A C 6
ATOM 2890 O O . CYS A 1 21 ? -57.740 -44.755 32.886 1.00 0.27 21 CYS A O 6
ATOM 2897 N N . ARG A 1 22 ? -56.140 -46.196 32.188 1.00 0.30 22 ARG A N 6
ATOM 2898 C CA . ARG A 1 22 ? -55.269 -45.906 33.324 1.00 0.10 22 ARG A CA 6
ATOM 2899 C C . ARG A 1 22 ? -54.915 -44.440 33.261 1.00 0.23 22 ARG A C 6
ATOM 2900 O O . ARG A 1 22 ? -54.631 -43.988 32.165 1.00 0.27 22 ARG A O 6
ATOM 2921 N N . THR A 1 23 ? -54.906 -43.698 34.396 1.00 0.30 23 THR A N 6
ATOM 2922 C CA . THR 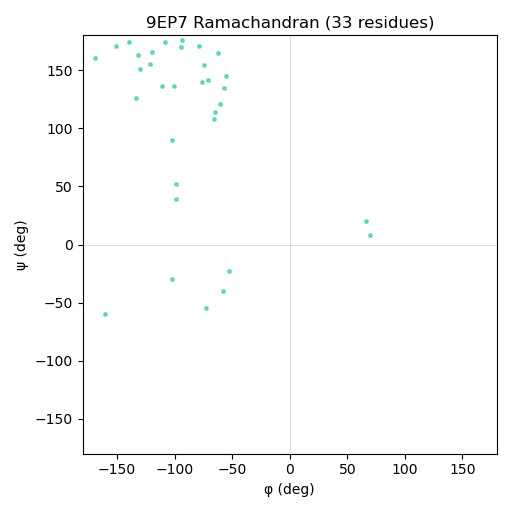A 1 23 ? -54.457 -42.305 34.391 1.00 0.13 23 THR A CA 6
ATOM 2923 C C . THR A 1 23 ? -53.029 -42.281 34.885 1.00 0.24 23 THR A C 6
ATOM 2924 O O . THR A 1 23 ? -52.700 -41.530 35.792 1.00 0.27 23 THR A O 6
ATOM 2935 N N . LYS A 1 24 ? -52.167 -43.124 34.275 1.00 0.30 24 LYS A N 6
ATOM 2936 C CA . LYS A 1 24 ? -50.773 -43.239 34.705 1.00 0.10 24 LYS A CA 6
ATOM 2937 C C . LYS A 1 24 ? -50.042 -44.069 33.673 1.00 0.23 24 LYS A C 6
ATOM 2938 O O . LYS A 1 24 ? -50.720 -44.641 32.834 1.00 0.27 24 LYS A O 6
ATOM 2957 N N . TRP A 1 25 ? -48.694 -44.145 33.689 1.00 0.30 25 TRP A N 6
ATOM 2958 C CA . TRP A 1 25 ? -48.007 -44.903 32.646 1.00 0.10 25 TRP A CA 6
ATOM 2959 C C . TRP A 1 25 ? -48.073 -46.388 32.939 1.00 0.24 25 TRP A C 6
ATOM 2960 O O . TRP A 1 25 ? -47.8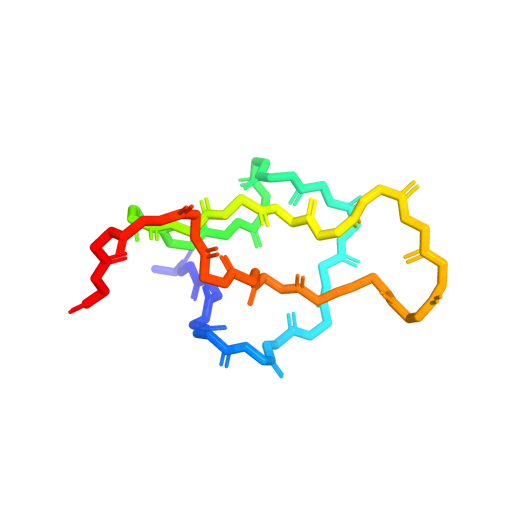59 -46.715 34.094 1.00 0.27 25 TRP A O 6
ATOM 2981 N N . PRO A 1 26 ? -48.333 -47.325 31.987 1.00 0.29 26 PRO A N 6
ATOM 2982 C CA . PRO A 1 26 ? -48.742 -46.987 30.628 1.00 0.10 26 PRO A CA 6
ATOM 2983 C C . PRO A 1 26 ? -50.193 -46.568 30.642 1.00 0.23 26 PRO A C 6
ATOM 2984 O O . PRO A 1 26 ? -50.889 -46.912 31.583 1.00 0.27 26 PRO A O 6
ATOM 2995 N N . TYR A 1 27 ? -50.653 -45.825 29.613 1.00 0.30 27 TYR A N 6
ATOM 2996 C CA . TYR A 1 27 ? -52.026 -45.321 29.590 1.00 0.10 27 TYR A CA 6
ATOM 2997 C C . TYR A 1 27 ? -52.821 -46.164 28.620 1.00 0.23 27 TYR A C 6
ATOM 2998 O O . TYR A 1 27 ? -52.863 -45.788 27.459 1.00 0.27 27 TYR A O 6
ATOM 3016 N N . TYR A 1 28 ? -53.448 -47.286 29.052 1.00 0.30 28 TYR A N 6
ATOM 3017 C CA . TYR A 1 28 ? -54.215 -48.118 28.115 1.00 0.10 28 TYR A CA 6
ATOM 3018 C C . TYR A 1 28 ? -55.645 -48.306 28.557 1.00 0.23 28 TYR A C 6
ATOM 3019 O O . TYR A 1 28 ? -55.915 -48.166 29.739 1.00 0.27 28 TYR A O 6
ATOM 3037 N N . CYS A 1 29 ? -56.564 -48.622 27.610 1.00 0.30 29 CYS A N 6
ATOM 3038 C CA . CYS A 1 29 ? -57.970 -48.810 27.958 1.00 0.11 29 CYS A CA 6
ATOM 3039 C C . CYS A 1 29 ? -57.992 -50.026 28.846 1.00 0.23 29 CYS A C 6
ATOM 3040 O O . CYS A 1 29 ? -57.678 -51.087 28.334 1.00 0.27 29 CYS A O 6
ATOM 3047 N N . ALA A 1 30 ? -58.303 -49.900 30.158 1.00 0.30 30 ALA A N 6
ATOM 3048 C CA . ALA A 1 30 ? -57.993 -50.970 31.098 1.00 0.10 30 ALA A CA 6
ATOM 3049 C C . ALA A 1 30 ? -59.242 -51.533 31.726 1.00 0.23 30 ALA A C 6
ATOM 3050 O O . ALA A 1 30 ? -60.292 -50.921 31.632 1.00 0.27 30 ALA A O 6
ATOM 3057 N N . TRP A 1 31 ? -59.120 -52.723 32.350 1.00 0.30 31 TRP A N 6
ATOM 3058 C CA . TRP A 1 31 ? -60.291 -53.461 32.831 1.00 0.10 31 TRP A CA 6
ATOM 3059 C C . TRP A 1 31 ? -61.011 -52.659 33.896 1.00 0.23 31 TRP A C 6
ATOM 3060 O O . TRP A 1 31 ? -60.448 -52.501 34.968 1.00 0.27 31 TRP A O 6
ATOM 3081 N N . ASP A 1 32 ? -62.243 -52.145 33.654 1.0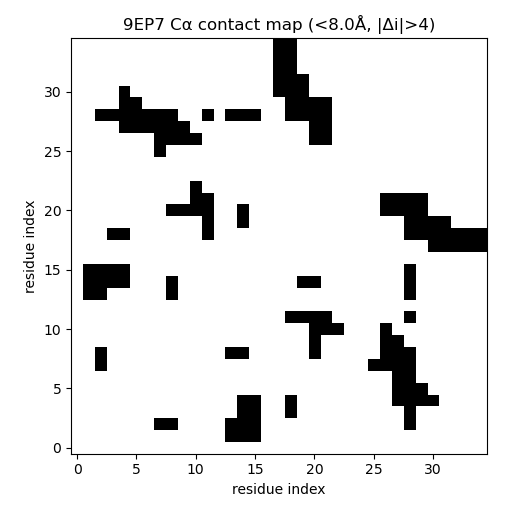0 0.30 32 ASP A N 6
ATOM 3082 C CA . ASP A 1 32 ? -62.954 -51.418 34.707 1.00 0.10 32 ASP A CA 6
ATOM 3083 C C . ASP A 1 32 ? -63.435 -52.441 35.712 1.00 0.23 32 ASP A C 6
ATOM 3084 O O . ASP A 1 32 ? -63.078 -52.355 36.876 1.00 0.27 32 ASP A O 6
ATOM 3093 N N . GLY A 1 33 ? -64.251 -53.418 35.256 1.00 0.31 33 GLY A N 6
ATOM 3094 C CA . GLY A 1 33 ? -64.760 -54.455 36.152 1.00 0.09 33 GLY A CA 6
ATOM 3095 C C . GLY A 1 33 ? -65.169 -55.648 35.320 1.00 0.23 33 GLY A C 6
ATOM 3096 O O . GLY A 1 33 ? -64.548 -56.692 35.433 1.00 0.27 33 GLY A O 6
ATOM 3100 N N . THR A 1 34 ? -66.198 -55.478 34.454 1.00 0.30 34 THR A N 6
ATOM 3101 C CA . THR A 1 34 ? -66.516 -56.495 33.451 1.00 0.13 34 THR A CA 6
ATOM 3102 C C . THR A 1 34 ? -65.718 -56.183 32.208 1.00 0.24 34 THR A C 6
ATOM 3103 O O . THR A 1 34 ? -65.014 -55.186 32.186 1.00 0.27 34 THR A O 6
ATOM 3114 N N . VAL A 1 35 ? -65.842 -57.025 31.156 1.00 0.30 35 VAL A N 6
ATOM 3115 C CA . VAL A 1 35 ? -65.165 -56.747 29.888 1.00 0.10 35 VAL A CA 6
ATOM 3116 C C . VAL A 1 35 ? -65.796 -57.584 28.798 1.00 0.23 35 VAL A C 6
ATOM 3117 O O . VAL A 1 35 ? -66.214 -58.692 29.094 1.00 0.27 35 VAL A O 6
ATOM 3133 N N . GLU A 1 1 ? -66.147 -47.007 15.778 1.00 0.23 1 GLU A N 7
ATOM 3134 C CA . GLU A 1 1 ? -65.110 -47.853 16.407 1.00 0.05 1 GLU A CA 7
ATOM 3135 C C . GLU A 1 1 ? -64.705 -47.287 17.747 1.00 0.26 1 GLU A C 7
ATOM 3136 O O . GLU A 1 1 ? -65.115 -46.185 18.072 1.00 0.27 1 GLU A O 7
ATOM 3150 N N . CYS A 1 2 ? -63.885 -48.036 18.517 1.00 0.30 2 CYS A N 7
ATOM 3151 C CA . CYS A 1 2 ? -63.395 -47.559 19.808 1.00 0.11 2 CYS A CA 7
ATOM 3152 C C . CYS A 1 2 ? -62.115 -48.299 20.139 1.00 0.23 2 CYS A C 7
ATOM 3153 O O . CYS A 1 2 ? -61.700 -49.073 19.292 1.00 0.27 2 CYS A O 7
ATOM 3160 N N . ARG A 1 3 ? -61.478 -48.110 21.321 1.00 0.30 3 ARG A N 7
ATOM 3161 C CA . ARG A 1 3 ? -60.253 -48.849 21.645 1.00 0.10 3 ARG A CA 7
ATOM 3162 C C . ARG A 1 3 ? -60.502 -49.859 22.742 1.00 0.23 3 ARG A C 7
ATOM 3163 O O . ARG A 1 3 ? -61.202 -49.533 23.685 1.00 0.27 3 ARG A O 7
ATOM 3184 N N . GLN A 1 4 ? -59.951 -51.091 22.616 1.00 0.30 4 GLN A N 7
ATOM 3185 C CA . GLN A 1 4 ? -60.388 -52.222 23.430 1.00 0.10 4 GLN A CA 7
ATOM 3186 C C . GLN A 1 4 ? -59.378 -52.557 24.503 1.00 0.23 4 GLN A C 7
ATOM 3187 O O . GLN A 1 4 ? -58.355 -51.895 24.570 1.00 0.27 4 GLN A O 7
ATOM 3201 N N . MET A 1 5 ? -59.678 -53.562 25.359 1.00 0.30 5 MET A N 7
ATOM 3202 C CA . MET A 1 5 ? -58.886 -53.801 26.562 1.00 0.10 5 MET A CA 7
ATOM 3203 C C . MET A 1 5 ? -57.403 -53.843 26.290 1.00 0.23 5 MET A C 7
ATOM 3204 O O . MET A 1 5 ? -57.014 -54.378 25.265 1.00 0.27 5 MET A O 7
ATOM 3218 N N . PHE A 1 6 ? -56.586 -53.267 27.201 1.00 0.30 6 PHE A N 7
ATOM 3219 C CA . PHE A 1 6 ? -55.145 -53.199 26.999 1.00 0.10 6 PHE A CA 7
ATOM 3220 C C . PHE A 1 6 ? -54.781 -52.408 25.764 1.00 0.23 6 PHE A C 7
ATOM 3221 O O . PHE A 1 6 ? -53.673 -52.601 25.289 1.00 0.27 6 PHE A O 7
ATOM 3238 N N . GLY A 1 7 ? -55.639 -51.516 25.214 1.00 0.31 7 GLY A N 7
ATOM 3239 C CA . GLY A 1 7 ? -55.248 -50.754 24.032 1.00 0.09 7 GLY A CA 7
ATOM 3240 C C . GLY A 1 7 ? -54.752 -49.390 24.447 1.00 0.23 7 GLY A C 7
ATOM 3241 O O . GLY A 1 7 ? -55.443 -48.736 25.213 1.00 0.27 7 GLY A O 7
ATOM 3245 N N . GLY A 1 8 ? -53.582 -48.928 23.947 1.00 0.31 8 GLY A N 7
ATOM 3246 C CA . GLY A 1 8 ? -53.041 -47.635 24.366 1.00 0.09 8 GLY A CA 7
ATOM 3247 C C . GLY A 1 8 ? -53.973 -46.475 24.104 1.00 0.23 8 GLY A C 7
ATOM 3248 O O . GLY A 1 8 ? -54.268 -46.232 22.946 1.00 0.27 8 GLY A O 7
ATOM 3252 N N . CYS A 1 9 ? -54.427 -45.742 25.148 1.00 0.30 9 CYS A N 7
ATOM 3253 C CA . CYS A 1 9 ? -55.322 -44.605 24.978 1.00 0.11 9 CYS A CA 7
ATOM 3254 C C . CYS A 1 9 ? -54.538 -43.352 25.254 1.00 0.23 9 CYS A C 7
ATOM 3255 O O . CYS A 1 9 ? -53.432 -43.439 25.764 1.00 0.27 9 CYS A O 7
ATOM 3262 N N . THR A 1 10 ? -55.156 -42.183 25.000 1.00 0.30 10 THR A N 7
ATOM 3263 C CA . THR A 1 10 ? -54.781 -40.993 25.753 1.00 0.13 10 THR A CA 7
ATOM 3264 C C . THR A 1 10 ? -55.743 -40.813 26.911 1.00 0.24 10 THR A C 7
ATOM 3265 O O . THR A 1 10 ? -55.294 -40.359 27.951 1.00 0.27 10 THR A O 7
ATOM 3276 N N . LYS A 1 11 ? -57.050 -41.153 26.785 1.00 0.30 11 LYS A N 7
ATOM 3277 C CA . LYS A 1 11 ? -57.995 -40.908 27.871 1.00 0.10 11 LYS A CA 7
ATOM 3278 C C . LYS A 1 11 ? -59.089 -41.953 27.862 1.00 0.23 11 LYS A C 7
ATOM 3279 O O . LYS A 1 11 ? -59.213 -42.679 26.889 1.00 0.27 11 LYS A O 7
ATOM 3298 N N . ASP A 1 12 ? -59.904 -42.023 28.938 1.00 0.30 12 ASP A N 7
ATOM 3299 C CA . ASP A 1 12 ? -61.049 -42.928 28.927 1.00 0.10 12 ASP A CA 7
ATOM 3300 C C . ASP A 1 12 ? -61.941 -42.612 27.760 1.00 0.23 12 ASP A C 7
ATOM 3301 O O . ASP A 1 12 ? -62.459 -43.529 27.144 1.00 0.27 12 ASP A O 7
ATOM 3310 N N . SER A 1 13 ? -62.134 -41.314 27.445 1.00 0.30 13 SER A N 7
ATOM 3311 C CA . SER A 1 13 ? -63.012 -40.970 26.339 1.00 0.12 13 SER A CA 7
ATOM 3312 C C . SER A 1 13 ? -62.643 -41.724 25.082 1.00 0.24 13 SER A C 7
ATOM 3313 O O . SER A 1 13 ? -63.534 -41.962 24.283 1.00 0.27 13 SER A O 7
ATOM 3321 N N . GLU A 1 14 ? -61.363 -42.118 24.884 1.00 0.30 14 GLU A N 7
ATOM 3322 C CA . GLU A 1 14 ? -60.983 -42.804 23.651 1.00 0.10 14 GLU A CA 7
ATOM 3323 C C . GLU A 1 14 ? -61.115 -44.311 23.759 1.00 0.23 14 GLU A C 7
ATOM 3324 O O . GLU A 1 14 ? -60.576 -44.982 22.894 1.00 0.27 14 GLU A O 7
ATOM 3336 N N . CYS A 1 15 ? -61.818 -44.871 24.772 1.00 0.30 15 CYS A N 7
ATOM 3337 C CA . CYS A 1 15 ? -61.917 -46.324 24.943 1.00 0.11 15 CYS A CA 7
ATOM 3338 C C . CYS A 1 15 ? -63.289 -46.896 24.662 1.00 0.23 15 CYS A C 7
ATOM 3339 O O . CYS A 1 15 ? -64.237 -46.143 24.514 1.00 0.27 15 CYS A O 7
ATOM 3346 N N . CYS A 1 16 ? -63.381 -48.248 24.592 1.00 0.30 16 CYS A N 7
ATOM 3347 C CA . CYS A 1 16 ? -64.649 -48.938 24.354 1.00 0.11 16 CYS A CA 7
ATOM 3348 C C . CYS A 1 16 ? -65.416 -49.125 25.639 1.00 0.23 16 CYS A C 7
ATOM 3349 O O . CYS A 1 16 ? -64.881 -48.839 26.697 1.00 0.27 16 CYS A O 7
ATOM 3356 N N . ALA A 1 17 ? -66.672 -49.620 25.551 1.00 0.30 17 ALA A N 7
ATOM 3357 C CA . ALA A 1 17 ? -67.455 -49.877 26.752 1.00 0.10 17 ALA A CA 7
ATOM 3358 C C . ALA A 1 17 ? -66.671 -50.737 27.705 1.00 0.23 17 ALA A C 7
ATOM 3359 O O . ALA A 1 17 ? -65.684 -51.320 27.291 1.00 0.27 17 ALA A O 7
ATOM 3366 N N . HIS A 1 18 ? -67.109 -50.833 28.976 1.00 0.30 18 HIS A N 7
ATOM 3367 C CA . HIS A 1 18 ? -66.480 -51.759 29.909 1.00 0.10 18 HIS A CA 7
ATOM 3368 C C . HIS A 1 18 ? -65.063 -51.411 30.297 1.00 0.23 18 HIS A C 7
ATOM 3369 O O . HIS A 1 18 ? -64.495 -52.227 31.006 1.00 0.27 18 HIS A O 7
ATOM 3383 N N . LEU A 1 19 ? -64.454 -50.273 29.888 1.00 0.30 19 LEU A N 7
ATOM 3384 C CA . LEU A 1 19 ? -63.060 -50.018 30.243 1.00 0.10 19 LEU A CA 7
ATOM 3385 C C . LEU A 1 19 ? -62.894 -48.608 30.752 1.00 0.23 19 LEU A C 7
ATOM 3386 O O . LEU A 1 19 ? -63.665 -47.749 30.360 1.00 0.27 19 LEU A O 7
ATOM 3402 N N . GLY A 1 20 ? -61.881 -48.369 31.618 1.00 0.31 20 GLY A N 7
ATOM 3403 C CA . GLY A 1 20 ? -61.578 -47.025 32.100 1.00 0.09 20 GLY A CA 7
ATOM 3404 C C . GLY A 1 20 ? -60.095 -46.868 31.904 1.00 0.23 20 GLY A C 7
ATOM 3405 O O . GLY A 1 20 ? -59.385 -47.770 32.319 1.00 0.27 20 GLY A O 7
ATOM 3409 N N . CYS A 1 21 ? -59.592 -45.793 31.257 1.00 0.30 21 CYS A N 7
ATOM 3410 C CA . CYS A 1 21 ? -58.193 -45.804 30.855 1.00 0.11 21 CYS A CA 7
ATOM 3411 C C . CYS A 1 21 ? -57.318 -45.493 32.039 1.00 0.23 21 CYS A C 7
ATOM 3412 O O . CYS A 1 21 ? -57.600 -44.512 32.707 1.00 0.27 21 CYS A O 7
ATOM 3419 N N . ARG A 1 22 ? -56.264 -46.303 32.306 1.00 0.30 22 ARG A N 7
ATOM 3420 C CA . ARG A 1 22 ? -55.346 -45.992 33.398 1.00 0.10 22 ARG A CA 7
ATOM 3421 C C . ARG A 1 22 ? -55.006 -44.521 33.312 1.00 0.23 22 ARG A C 7
ATOM 3422 O O . ARG A 1 22 ? -54.600 -44.121 32.235 1.00 0.27 22 ARG A O 7
ATOM 3443 N N . THR A 1 23 ? -55.131 -43.714 34.391 1.00 0.30 23 THR A N 7
ATOM 3444 C CA . THR A 1 23 ? -54.696 -42.317 34.345 1.00 0.13 23 THR A CA 7
ATOM 3445 C C . THR A 1 23 ? -53.274 -42.282 34.846 1.00 0.24 23 THR A C 7
ATOM 3446 O O . THR A 1 23 ? -52.962 -41.563 35.782 1.00 0.27 23 THR A O 7
ATOM 3457 N N . LYS A 1 24 ? -52.398 -43.090 34.211 1.00 0.30 24 LYS A N 7
ATOM 3458 C CA . LYS A 1 24 ? -51.027 -43.244 34.690 1.00 0.10 24 LYS A CA 7
ATOM 3459 C C . LYS A 1 24 ? -50.283 -44.075 33.674 1.00 0.23 24 LYS A C 7
ATOM 3460 O O . LYS A 1 24 ? -50.928 -44.885 33.032 1.00 0.27 24 LYS A O 7
ATOM 3479 N N . TRP A 1 25 ? -48.959 -43.892 33.482 1.00 0.30 25 TRP A N 7
ATOM 3480 C CA . TRP A 1 25 ? -48.291 -44.660 32.439 1.00 0.10 25 TRP A CA 7
ATOM 3481 C C . TRP A 1 25 ? -48.220 -46.113 32.843 1.00 0.24 25 TRP A C 7
ATOM 3482 O O . TRP A 1 25 ? -47.915 -46.333 34.004 1.00 0.27 25 TRP A O 7
ATOM 3503 N N . PRO A 1 26 ? -48.460 -47.140 31.989 1.00 0.29 26 PRO A N 7
ATOM 3504 C CA . PRO A 1 26 ? -48.938 -46.947 30.626 1.00 0.10 26 PRO A CA 7
ATOM 3505 C C . PRO A 1 26 ? -50.401 -46.577 30.627 1.00 0.23 26 PRO A C 7
ATOM 3506 O O . PRO A 1 26 ? -51.104 -46.991 31.532 1.00 0.27 26 PRO A O 7
ATOM 3517 N N . TYR A 1 27 ? -50.874 -45.793 29.632 1.00 0.30 27 TYR A N 7
ATOM 3518 C CA . TYR A 1 27 ? -52.253 -45.317 29.637 1.00 0.10 27 TYR A CA 7
ATOM 3519 C C . TYR A 1 27 ? -53.056 -46.207 28.725 1.00 0.23 27 TYR A C 7
ATOM 3520 O O . TYR A 1 27 ? -53.275 -45.790 27.599 1.00 0.27 27 TYR A O 7
ATOM 3538 N N . TYR A 1 28 ? -53.492 -47.414 29.159 1.00 0.30 28 TYR A N 7
ATOM 3539 C CA . TYR A 1 28 ? -54.262 -48.289 28.273 1.00 0.10 28 TYR A CA 7
ATOM 3540 C C . TYR A 1 28 ? -55.705 -48.401 28.687 1.00 0.23 28 TYR A C 7
ATOM 3541 O O . TYR A 1 28 ? -55.995 -48.202 29.856 1.00 0.27 28 TYR A O 7
ATOM 3559 N N . CYS A 1 29 ? -56.609 -48.724 27.727 1.00 0.30 29 CYS A N 7
ATOM 3560 C CA . CYS A 1 29 ? -58.023 -48.848 28.050 1.00 0.11 29 CYS A CA 7
ATOM 3561 C C . CYS A 1 29 ? -58.094 -50.037 28.968 1.00 0.23 29 CYS A C 7
ATOM 3562 O O . CYS A 1 29 ? -57.808 -51.122 28.485 1.00 0.27 29 CYS A O 7
ATOM 3569 N N . ALA A 1 30 ? -58.409 -49.866 30.272 1.00 0.30 30 ALA A N 7
ATOM 3570 C CA . ALA A 1 30 ? -58.097 -50.902 31.246 1.00 0.10 30 ALA A CA 7
ATOM 3571 C C . ALA A 1 30 ? -59.330 -51.572 31.792 1.00 0.23 30 ALA A C 7
ATOM 3572 O O . ALA A 1 30 ? -60.405 -51.000 31.729 1.00 0.27 30 ALA A O 7
ATOM 3579 N N . TRP A 1 31 ? -59.161 -52.808 32.308 1.00 0.30 31 TRP A N 7
ATOM 3580 C CA . TRP A 1 31 ? -60.305 -53.636 32.684 1.00 0.10 31 TRP A CA 7
ATOM 3581 C C . TRP A 1 31 ? -60.976 -53.062 33.910 1.00 0.23 31 TRP A C 7
ATOM 3582 O O . TRP A 1 31 ? -60.372 -53.109 34.970 1.00 0.27 31 TRP A O 7
ATOM 3603 N N . ASP A 1 32 ? -62.212 -52.518 33.805 1.00 0.30 32 ASP A N 7
ATOM 3604 C CA . ASP A 1 32 ? -62.847 -51.942 34.989 1.00 0.10 32 ASP A CA 7
ATOM 3605 C C . ASP A 1 32 ? -63.426 -53.013 35.882 1.00 0.23 32 ASP A C 7
ATOM 3606 O O . ASP A 1 32 ? -63.186 -52.975 37.078 1.00 0.27 32 ASP A O 7
ATOM 3615 N N . GLY A 1 33 ? -64.198 -53.969 35.323 1.00 0.31 33 GLY A N 7
ATOM 3616 C CA . GLY A 1 33 ? -64.803 -55.017 36.140 1.00 0.09 33 GLY A CA 7
ATOM 3617 C C . GLY A 1 33 ? -65.208 -56.156 35.239 1.00 0.23 33 GLY A C 7
ATOM 3618 O O . GLY A 1 33 ? -64.468 -57.118 35.126 1.00 0.27 33 GLY A O 7
ATOM 3622 N N . THR A 1 34 ? -66.370 -56.041 34.560 1.00 0.30 34 THR A N 7
ATOM 3623 C CA . THR A 1 34 ? -66.698 -56.990 33.504 1.00 0.13 34 THR A CA 7
ATOM 3624 C C . THR A 1 34 ? -65.893 -56.624 32.287 1.00 0.24 34 THR A C 7
ATOM 3625 O O . THR A 1 34 ? -65.274 -55.573 32.293 1.00 0.27 34 THR A O 7
ATOM 3636 N N . VAL A 1 35 ? -65.946 -57.456 31.227 1.00 0.30 35 VAL A N 7
ATOM 3637 C CA . VAL A 1 35 ? -65.368 -57.066 29.943 1.00 0.10 35 VAL A CA 7
ATOM 3638 C C . VAL A 1 35 ? -65.772 -58.055 28.876 1.00 0.23 35 VAL A C 7
ATOM 3639 O O . VAL A 1 35 ? -65.865 -59.231 29.185 1.00 0.27 35 VAL A O 7
ATOM 3655 N N . GLU A 1 1 ? -65.937 -46.407 15.625 1.00 0.23 1 GLU A N 8
ATOM 3656 C CA . GLU A 1 1 ? -64.895 -47.341 16.118 1.00 0.05 1 GLU A CA 8
ATOM 3657 C C . GLU A 1 1 ? -64.460 -46.930 17.510 1.00 0.26 1 GLU A C 8
ATOM 3658 O O . GLU A 1 1 ? -64.700 -45.793 17.881 1.00 0.27 1 GLU A O 8
ATOM 3672 N N . CYS A 1 2 ? -63.818 -47.837 18.283 1.00 0.30 2 CYS A N 8
ATOM 3673 C CA . CYS A 1 2 ? -63.339 -47.485 19.621 1.00 0.11 2 CYS A CA 8
ATOM 3674 C C . CYS A 1 2 ? -62.095 -48.298 19.919 1.00 0.23 2 CYS A C 8
ATOM 3675 O O . CYS A 1 2 ? -61.625 -48.945 18.996 1.00 0.27 2 CYS A O 8
ATOM 3682 N N . ARG A 1 3 ? -61.540 -48.281 21.155 1.00 0.30 3 ARG A N 8
ATOM 3683 C CA . ARG A 1 3 ? -60.295 -48.996 21.440 1.00 0.10 3 ARG A CA 8
ATOM 3684 C C . ARG A 1 3 ? -60.513 -50.014 22.538 1.00 0.23 3 ARG A C 8
ATOM 3685 O O . ARG A 1 3 ? -61.199 -49.703 23.498 1.00 0.27 3 ARG A O 8
ATOM 3706 N N . GLN A 1 4 ? -59.958 -51.242 22.388 1.00 0.30 4 GLN A N 8
ATOM 3707 C CA . GLN A 1 4 ? -60.346 -52.370 23.236 1.00 0.10 4 GLN A CA 8
ATOM 3708 C C . GLN A 1 4 ? -59.374 -52.563 24.374 1.00 0.23 4 GLN A C 8
ATOM 3709 O O . GLN A 1 4 ? -58.433 -51.790 24.470 1.00 0.27 4 GLN A O 8
ATOM 3723 N N . MET A 1 5 ? -59.600 -53.570 25.252 1.00 0.30 5 MET A N 8
ATOM 3724 C CA . MET A 1 5 ? -58.796 -53.679 26.468 1.00 0.10 5 MET A CA 8
ATOM 3725 C C . MET A 1 5 ? -57.323 -53.712 26.137 1.00 0.23 5 MET A C 8
ATOM 3726 O O . MET A 1 5 ? -56.973 -54.289 25.120 1.00 0.27 5 MET A O 8
ATOM 3740 N N . PHE A 1 6 ? -56.472 -53.081 26.979 1.00 0.30 6 PHE A N 8
ATOM 3741 C CA . PHE A 1 6 ? -55.032 -53.045 26.734 1.00 0.10 6 PHE A CA 8
ATOM 3742 C C . PHE A 1 6 ? -54.622 -52.198 25.548 1.00 0.23 6 PHE A C 8
ATOM 3743 O O . PHE A 1 6 ? -53.446 -52.244 25.221 1.00 0.27 6 PHE A O 8
ATOM 3760 N N . GLY A 1 7 ? -55.514 -51.418 24.890 1.00 0.31 7 GLY A N 8
ATOM 3761 C CA . GLY A 1 7 ? -55.065 -50.598 23.768 1.00 0.09 7 GLY A CA 8
ATOM 3762 C C . GLY A 1 7 ? -54.641 -49.236 24.265 1.00 0.23 7 GLY A C 8
ATOM 3763 O O . GLY A 1 7 ? -55.315 -48.705 25.133 1.00 0.27 7 GLY A O 8
ATOM 3767 N N . GLY A 1 8 ? -53.542 -48.653 23.731 1.00 0.31 8 GLY A N 8
ATOM 3768 C CA . GLY A 1 8 ? -53.046 -47.379 24.252 1.00 0.09 8 GLY A CA 8
ATOM 3769 C C . GLY A 1 8 ? -54.018 -46.233 24.073 1.00 0.23 8 GLY A C 8
ATOM 3770 O O . GLY A 1 8 ? -54.357 -45.940 22.939 1.00 0.27 8 GLY A O 8
ATOM 3774 N N . CYS A 1 9 ? -54.455 -45.563 25.169 1.00 0.30 9 CYS A N 8
ATOM 3775 C CA . CYS A 1 9 ? -55.383 -44.438 25.077 1.00 0.11 9 CYS A CA 8
ATOM 3776 C C . CYS A 1 9 ? -54.615 -43.179 25.382 1.00 0.23 9 CYS A C 8
ATOM 3777 O O . CYS A 1 9 ? -53.482 -43.261 25.834 1.00 0.27 9 CYS A O 8
ATOM 3784 N N . THR A 1 10 ? -55.280 -42.019 25.218 1.00 0.30 10 THR A N 8
ATOM 3785 C CA . THR A 1 10 ? -54.908 -40.833 25.983 1.00 0.13 10 THR A CA 8
ATOM 3786 C C . THR A 1 10 ? -55.900 -40.596 27.111 1.00 0.24 10 THR A C 8
ATOM 3787 O O . THR A 1 10 ? -55.482 -40.056 28.124 1.00 0.27 10 THR A O 8
ATOM 3798 N N . LYS A 1 11 ? -57.198 -40.982 26.993 1.00 0.30 11 LYS A N 8
ATOM 3799 C CA . LYS A 1 11 ? -58.182 -40.716 28.043 1.00 0.10 11 LYS A CA 8
ATOM 3800 C C . LYS A 1 11 ? -59.239 -41.804 28.027 1.00 0.23 11 LYS A C 8
ATOM 3801 O O . LYS A 1 11 ? -59.233 -42.599 27.101 1.00 0.27 11 LYS A O 8
ATOM 3820 N N . ASP A 1 12 ? -60.164 -41.860 29.014 1.00 0.30 12 ASP A N 8
ATOM 3821 C CA . ASP A 1 12 ? -61.237 -42.852 28.945 1.00 0.10 12 ASP A CA 8
ATOM 3822 C C . ASP A 1 12 ? -62.031 -42.658 27.682 1.00 0.23 12 ASP A C 8
ATOM 3823 O O . ASP A 1 12 ? -62.357 -43.636 27.029 1.00 0.27 12 ASP A O 8
ATOM 3832 N N . SER A 1 13 ? -62.351 -41.395 27.323 1.00 0.30 13 SER A N 8
ATOM 3833 C CA . SER A 1 13 ? -63.139 -41.166 26.119 1.00 0.12 13 SER A CA 8
ATOM 3834 C C . SER A 1 13 ? -62.566 -41.878 24.914 1.00 0.24 13 SER A C 8
ATOM 3835 O O . SER A 1 13 ? -63.336 -42.127 24.000 1.00 0.27 13 SER A O 8
ATOM 3843 N N . GLU A 1 14 ? -61.256 -42.232 24.881 1.00 0.30 14 GLU A N 8
ATOM 3844 C CA . GLU A 1 14 ? -60.711 -42.979 23.750 1.00 0.10 14 GLU A CA 8
ATOM 3845 C C . GLU A 1 14 ? -60.736 -44.471 24.017 1.00 0.23 14 GLU A C 8
ATOM 3846 O O . GLU A 1 14 ? -59.789 -45.136 23.628 1.00 0.27 14 GLU A O 8
ATOM 3858 N N . CYS A 1 15 ? -61.800 -45.020 24.655 1.00 0.30 15 CYS A N 8
ATOM 3859 C CA . CYS A 1 15 ? -61.913 -46.463 24.860 1.00 0.11 15 CYS A CA 8
ATOM 3860 C C . CYS A 1 15 ? -63.286 -47.009 24.535 1.00 0.23 15 CYS A C 8
ATOM 3861 O O . CYS A 1 15 ? -64.220 -46.235 24.404 1.00 0.27 15 CYS A O 8
ATOM 3868 N N . CYS A 1 16 ? -63.402 -48.355 24.418 1.00 0.30 16 CYS A N 8
ATOM 3869 C CA . CYS A 1 16 ? -64.697 -49.001 24.207 1.00 0.11 16 CYS A CA 8
ATOM 3870 C C . CYS A 1 16 ? -65.371 -49.176 25.545 1.00 0.23 16 CYS A C 8
ATOM 3871 O O . CYS A 1 16 ? -64.739 -48.945 26.564 1.00 0.27 16 CYS A O 8
ATOM 3878 N N . ALA A 1 17 ? -66.662 -49.585 25.563 1.00 0.30 17 ALA A N 8
ATOM 3879 C CA . ALA A 1 17 ? -67.378 -49.729 26.830 1.00 0.10 17 ALA A CA 8
ATOM 3880 C C . ALA A 1 17 ? -66.719 -50.759 27.721 1.00 0.23 17 ALA A C 8
ATOM 3881 O O . ALA A 1 17 ? -65.838 -51.457 27.250 1.00 0.27 17 ALA A O 8
ATOM 3888 N N . HIS A 1 18 ? -67.128 -50.843 29.010 1.00 0.30 18 HIS A N 8
ATOM 3889 C CA . HIS A 1 18 ? -66.548 -51.808 29.947 1.00 0.10 18 HIS A CA 8
ATOM 3890 C C . HIS A 1 18 ? -65.119 -51.465 30.316 1.00 0.23 18 HIS A C 8
ATOM 3891 O O . HIS A 1 18 ? -64.527 -52.265 31.026 1.00 0.27 18 HIS A O 8
ATOM 3905 N N . LEU A 1 19 ? -64.535 -50.321 29.880 1.00 0.30 19 LEU A N 8
ATOM 3906 C CA . LEU A 1 19 ? -63.147 -50.014 30.204 1.00 0.10 19 LEU A CA 8
ATOM 3907 C C . LEU A 1 19 ? -63.044 -48.634 30.812 1.00 0.23 19 LEU A C 8
ATOM 3908 O O . LEU A 1 19 ? -63.921 -47.822 30.566 1.00 0.27 19 LEU A O 8
ATOM 3924 N N . GLY A 1 20 ? -61.967 -48.360 31.587 1.00 0.31 20 GLY A N 8
ATOM 3925 C CA . GLY A 1 20 ? -61.704 -47.004 32.071 1.00 0.09 20 GLY A CA 8
ATOM 3926 C C . GLY A 1 20 ? -60.213 -46.805 31.955 1.00 0.23 20 GLY A C 8
ATOM 3927 O O . GLY A 1 20 ? -59.500 -47.650 32.473 1.00 0.27 20 GLY A O 8
ATOM 3931 N N . CYS A 1 21 ? -59.704 -45.759 31.261 1.00 0.30 21 CYS A N 8
ATOM 3932 C CA . CYS A 1 21 ? -58.287 -45.766 30.915 1.00 0.11 21 CYS A CA 8
ATOM 3933 C C . CYS A 1 21 ? -57.435 -45.484 32.125 1.00 0.23 21 CYS A C 8
ATOM 3934 O O . CYS A 1 21 ? -57.831 -44.670 32.944 1.00 0.27 21 CYS A O 8
ATOM 3941 N N . ARG A 1 22 ? -56.263 -46.149 32.250 1.00 0.30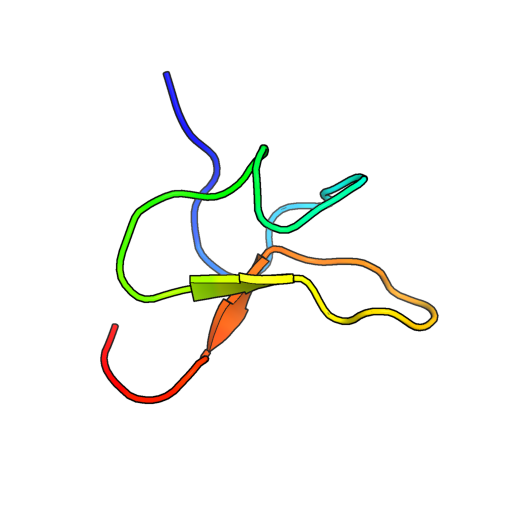 22 ARG A N 8
ATOM 3942 C CA . ARG A 1 22 ? -55.366 -45.838 33.357 1.00 0.10 22 ARG A CA 8
ATOM 3943 C C . ARG A 1 22 ? -54.989 -44.380 33.236 1.00 0.23 22 ARG A C 8
ATOM 3944 O O . ARG A 1 22 ? -54.743 -43.959 32.117 1.00 0.27 22 ARG A O 8
ATOM 3965 N N . THR A 1 23 ? -54.921 -43.614 34.352 1.00 0.30 23 THR A N 8
ATOM 3966 C CA . THR A 1 23 ? -54.404 -42.245 34.302 1.00 0.13 23 THR A CA 8
ATOM 3967 C C . THR A 1 23 ? -52.992 -42.287 34.841 1.00 0.24 23 THR A C 8
ATOM 3968 O O . THR A 1 23 ? -52.641 -41.522 35.726 1.00 0.27 23 THR A O 8
ATOM 3979 N N . LYS A 1 24 ? -52.171 -43.207 34.288 1.00 0.30 24 LYS A N 8
ATOM 3980 C CA . LYS A 1 24 ? -50.791 -43.381 34.738 1.00 0.10 24 LYS A CA 8
ATOM 3981 C C . LYS A 1 24 ? -50.098 -44.250 33.715 1.00 0.23 24 LYS A C 8
ATOM 3982 O O . LYS A 1 24 ? -50.801 -44.913 32.968 1.00 0.27 24 LYS A O 8
ATOM 4001 N N . TRP A 1 25 ? -48.751 -44.256 33.629 1.00 0.30 25 TRP A N 8
ATOM 4002 C CA . TRP A 1 25 ? -48.110 -45.013 32.558 1.00 0.10 25 TRP A CA 8
ATOM 4003 C C . TRP A 1 25 ? -48.141 -46.495 32.869 1.00 0.24 25 TRP A C 8
ATOM 4004 O O . TRP A 1 25 ? -47.898 -46.805 34.023 1.00 0.27 25 TRP A O 8
ATOM 4025 N N . PRO A 1 26 ? -48.408 -47.443 31.930 1.00 0.29 26 PRO A N 8
ATOM 4026 C CA . PRO A 1 26 ? -48.833 -47.117 30.575 1.00 0.10 26 PRO A CA 8
ATOM 4027 C C . PRO A 1 26 ? -50.281 -46.686 30.598 1.00 0.23 26 PRO A C 8
ATOM 4028 O O . PRO A 1 26 ? -50.993 -47.094 31.500 1.00 0.27 26 PRO A O 8
ATOM 4039 N N . TYR A 1 27 ? -50.724 -45.858 29.624 1.00 0.30 27 TYR A N 8
ATOM 4040 C CA . TYR A 1 27 ? -52.093 -45.347 29.633 1.00 0.10 27 TYR A CA 8
ATOM 4041 C C . TYR A 1 27 ? -52.896 -46.207 28.690 1.00 0.23 27 TYR A C 8
ATOM 4042 O O . TYR A 1 27 ? -52.995 -45.826 27.534 1.00 0.27 27 TYR A O 8
ATOM 4060 N N . TYR A 1 28 ? -53.466 -47.354 29.139 1.00 0.30 28 TYR A N 8
ATOM 4061 C CA . TYR A 1 28 ? -54.232 -48.211 28.229 1.00 0.10 28 TYR A CA 8
ATOM 4062 C C . TYR A 1 28 ? -55.671 -48.342 28.651 1.00 0.23 28 TYR A C 8
ATOM 4063 O O . TYR A 1 28 ? -55.960 -48.144 29.821 1.00 0.27 28 TYR A O 8
ATOM 4081 N N . CYS A 1 29 ? -56.578 -48.673 27.697 1.00 0.30 29 CYS A N 8
ATOM 4082 C CA . CYS A 1 29 ? -57.988 -48.806 28.037 1.00 0.11 29 CYS A CA 8
ATOM 4083 C C . CYS A 1 29 ? -58.044 -50.007 28.946 1.00 0.23 29 CYS A C 8
ATOM 4084 O O . CYS A 1 29 ? -57.683 -51.070 28.470 1.00 0.27 29 CYS A O 8
ATOM 4091 N N . ALA A 1 30 ? -58.430 -49.870 30.236 1.00 0.30 30 ALA A N 8
ATOM 4092 C CA . ALA A 1 30 ? -58.137 -50.919 31.211 1.00 0.10 30 ALA A CA 8
ATOM 4093 C C . ALA A 1 30 ? -59.388 -51.507 31.815 1.00 0.23 30 ALA A C 8
ATOM 4094 O O . ALA A 1 30 ? -60.446 -50.911 31.718 1.00 0.27 30 ALA A O 8
ATOM 4101 N N . TRP A 1 31 ? -59.245 -52.702 32.430 1.00 0.30 31 TRP A N 8
ATOM 4102 C CA . TRP A 1 31 ? -60.391 -53.478 32.902 1.00 0.10 31 TRP A CA 8
ATOM 4103 C C . TRP A 1 31 ? -61.138 -52.710 33.970 1.00 0.23 31 TRP A C 8
ATOM 4104 O O . TRP A 1 31 ? -60.621 -52.593 35.069 1.00 0.27 31 TRP A O 8
ATOM 4125 N N . ASP A 1 32 ? -62.354 -52.179 33.694 1.00 0.30 32 ASP A N 8
ATOM 4126 C CA . ASP A 1 32 ? -63.112 -51.505 34.748 1.00 0.10 32 ASP A CA 8
ATOM 4127 C C . ASP A 1 32 ? -63.584 -52.569 35.711 1.00 0.23 32 ASP A C 8
ATOM 4128 O O . ASP A 1 32 ? -63.314 -52.467 36.898 1.00 0.27 32 ASP A O 8
ATOM 4137 N N . GLY A 1 33 ? -64.300 -53.596 35.202 1.00 0.31 33 GLY A N 8
ATOM 4138 C CA . GLY A 1 33 ? -64.801 -54.661 36.067 1.00 0.09 33 GLY A CA 8
ATOM 4139 C C . GLY A 1 33 ? -65.202 -55.869 35.249 1.00 0.23 33 GLY A C 8
ATOM 4140 O O . GLY A 1 33 ? -64.637 -56.933 35.449 1.00 0.27 33 GLY A O 8
ATOM 4144 N N . THR A 1 34 ? -66.170 -55.704 34.315 1.00 0.30 34 THR A N 8
ATOM 4145 C CA . THR A 1 34 ? -66.518 -56.773 33.379 1.00 0.13 34 THR A CA 8
ATOM 4146 C C . THR A 1 34 ? -65.692 -56.605 32.124 1.00 0.24 34 THR A C 8
ATOM 4147 O O . THR A 1 34 ? -65.062 -55.571 31.973 1.00 0.27 34 THR A O 8
ATOM 4158 N N . VAL A 1 35 ? -65.693 -57.617 31.227 1.00 0.30 35 VAL A N 8
ATOM 4159 C CA . VAL A 1 35 ? -64.917 -57.537 29.986 1.00 0.10 35 VAL A CA 8
ATOM 4160 C C . VAL A 1 35 ? -65.484 -58.536 28.999 1.00 0.23 35 VAL A C 8
ATOM 4161 O O . VAL A 1 35 ? -65.999 -59.550 29.440 1.00 0.27 35 VAL A O 8
ATOM 4177 N N . GLU A 1 1 ? -64.218 -45.976 15.197 1.00 0.23 1 GLU A N 9
ATOM 4178 C CA . GLU A 1 1 ? -64.569 -47.086 16.115 1.00 0.05 1 GLU A CA 9
ATOM 4179 C C . GLU A 1 1 ? -63.690 -47.046 17.350 1.00 0.26 1 GLU A C 9
ATOM 4180 O O . GLU A 1 1 ? -62.663 -46.390 17.307 1.00 0.27 1 GLU A O 9
ATOM 4194 N N . CYS A 1 2 ? -64.099 -47.711 18.457 1.00 0.30 2 CYS A N 9
ATOM 4195 C CA . CYS A 1 2 ? -63.439 -47.521 19.758 1.00 0.11 2 CYS A CA 9
ATOM 4196 C C . CYS A 1 2 ? -62.285 -48.477 19.990 1.00 0.23 2 CYS A C 9
ATOM 4197 O O . CYS A 1 2 ? -62.018 -49.286 19.117 1.00 0.27 2 CYS A O 9
ATOM 4204 N N . ARG A 1 3 ? -61.583 -48.376 21.149 1.00 0.30 3 ARG A N 9
ATOM 4205 C CA . ARG A 1 3 ? -60.360 -49.149 21.405 1.00 0.10 3 ARG A CA 9
ATOM 4206 C C . ARG A 1 3 ? -60.585 -50.151 22.518 1.00 0.23 3 ARG A C 9
ATOM 4207 O O . ARG A 1 3 ? -61.314 -49.842 23.446 1.00 0.27 3 ARG A O 9
ATOM 4228 N N . GLN A 1 4 ? -59.979 -51.361 22.416 1.00 0.30 4 GLN A N 9
ATOM 4229 C CA . GLN A 1 4 ? -60.309 -52.472 23.313 1.00 0.10 4 GLN A CA 9
ATOM 4230 C C . GLN A 1 4 ? -59.356 -52.568 24.477 1.00 0.23 4 GLN A C 9
ATOM 4231 O O . GLN A 1 4 ? -58.452 -51.753 24.554 1.00 0.27 4 GLN A O 9
ATOM 4245 N N . MET A 1 5 ? -59.544 -53.557 25.385 1.00 0.30 5 MET A N 9
ATOM 4246 C CA . MET A 1 5 ? -58.722 -53.622 26.590 1.00 0.10 5 MET A CA 9
ATOM 4247 C C . MET A 1 5 ? -57.254 -53.661 26.246 1.00 0.23 5 MET A C 9
ATOM 4248 O O . MET A 1 5 ? -56.898 -54.217 25.220 1.00 0.27 5 MET A O 9
ATOM 4262 N N . PHE A 1 6 ? -56.403 -53.047 27.098 1.00 0.30 6 PHE A N 9
ATOM 4263 C CA . PHE A 1 6 ? -54.965 -53.003 26.847 1.00 0.10 6 PHE A CA 9
ATOM 4264 C C . PHE A 1 6 ? -54.581 -52.159 25.652 1.00 0.23 6 PHE A C 9
ATOM 4265 O O . PHE A 1 6 ? -53.406 -52.180 25.322 1.00 0.27 6 PHE A O 9
ATOM 4282 N N . GLY A 1 7 ? -55.494 -51.406 24.989 1.00 0.31 7 GLY A N 9
ATOM 4283 C CA . GLY A 1 7 ? -55.069 -50.583 23.861 1.00 0.09 7 GLY A CA 9
ATOM 4284 C C . GLY A 1 7 ? -54.643 -49.225 24.365 1.00 0.23 7 GLY A C 9
ATOM 4285 O O . GLY A 1 7 ? -55.311 -48.700 25.240 1.00 0.27 7 GLY A O 9
ATOM 4289 N N . GLY A 1 8 ? -53.550 -48.634 23.828 1.00 0.31 8 GLY A N 9
ATOM 4290 C CA . GLY A 1 8 ? -53.070 -47.353 24.346 1.00 0.09 8 GLY A CA 9
ATOM 4291 C C . GLY A 1 8 ? -54.078 -46.241 24.171 1.00 0.23 8 GLY A C 9
ATOM 4292 O O . GLY A 1 8 ? -54.445 -45.971 23.039 1.00 0.27 8 GLY A O 9
ATOM 4296 N N . CYS A 1 9 ? -54.516 -45.580 25.270 1.00 0.30 9 CYS A N 9
ATOM 4297 C CA . CYS A 1 9 ? -55.461 -44.473 25.183 1.00 0.11 9 CYS A CA 9
ATOM 4298 C C . CYS A 1 9 ? -54.700 -43.203 25.461 1.00 0.23 9 CYS A C 9
ATOM 4299 O O . CYS A 1 9 ? -53.578 -43.273 25.936 1.00 0.27 9 CYS A O 9
ATOM 4306 N N . THR A 1 10 ? -55.357 -42.048 25.246 1.00 0.30 10 THR A N 9
ATOM 4307 C CA . THR A 1 10 ? -55.005 -40.847 25.999 1.00 0.13 10 THR A CA 9
ATOM 4308 C C . THR A 1 10 ? -55.974 -40.669 27.155 1.00 0.24 10 THR A C 9
ATOM 4309 O O . THR A 1 10 ? -55.547 -40.166 28.182 1.00 0.27 10 THR A O 9
ATOM 4320 N N . LYS A 1 11 ? -57.266 -41.070 27.035 1.00 0.30 11 LYS A N 9
ATOM 4321 C CA . LYS A 1 11 ? -58.240 -40.865 28.104 1.00 0.10 11 LYS A CA 9
ATOM 4322 C C . LYS A 1 11 ? -59.305 -41.939 28.025 1.00 0.23 11 LYS A C 9
ATOM 4323 O O . LYS A 1 11 ? -59.329 -42.662 27.043 1.00 0.27 11 LYS A O 9
ATOM 4342 N N . ASP A 1 12 ? -60.208 -42.051 29.026 1.00 0.30 12 ASP A N 9
ATOM 4343 C CA . ASP A 1 12 ? -61.313 -43.000 28.898 1.00 0.10 12 ASP A CA 9
ATOM 4344 C C . ASP A 1 12 ? -62.075 -42.734 27.625 1.00 0.23 12 ASP A C 9
ATOM 4345 O O . ASP A 1 12 ? -62.475 -43.682 26.969 1.00 0.27 12 ASP A O 9
ATOM 4354 N N . SER A 1 13 ? -62.284 -41.452 27.250 1.00 0.30 13 SER A N 9
ATOM 4355 C CA . SER A 1 13 ? -63.029 -41.171 26.028 1.00 0.12 13 SER A CA 9
ATOM 4356 C C . SER A 1 13 ? -62.476 -41.925 24.840 1.00 0.24 13 SER A C 9
ATOM 4357 O O . SER A 1 13 ? -63.254 -42.204 23.941 1.00 0.27 13 SER A O 9
ATOM 4365 N N . GLU A 1 14 ? -61.166 -42.282 24.807 1.00 0.30 14 GLU A N 9
ATOM 4366 C CA . GLU A 1 14 ? -60.628 -43.047 23.683 1.00 0.10 14 GLU A CA 9
ATOM 4367 C C . GLU A 1 14 ? -60.678 -44.534 23.975 1.00 0.23 14 GLU A C 9
ATOM 4368 O O . GLU A 1 14 ? -59.753 -45.226 23.583 1.00 0.27 14 GLU A O 9
ATOM 4380 N N . CYS A 1 15 ? -61.736 -45.049 24.652 1.00 0.30 15 CYS A N 9
ATOM 4381 C CA . CYS A 1 15 ? -61.862 -46.484 24.897 1.00 0.11 15 CYS A CA 9
ATOM 4382 C C . CYS A 1 15 ? -63.253 -46.986 24.592 1.00 0.23 15 CYS A C 9
ATOM 4383 O O . CYS A 1 15 ? -64.167 -46.186 24.470 1.00 0.27 15 CYS A O 9
ATOM 4390 N N . CYS A 1 16 ? -63.407 -48.325 24.492 1.00 0.30 16 CYS A N 9
ATOM 4391 C CA . CYS A 1 16 ? -64.730 -48.922 24.329 1.00 0.11 16 CYS A CA 9
ATOM 4392 C C . CYS A 1 16 ? -65.376 -49.038 25.687 1.00 0.23 16 CYS A C 9
ATOM 4393 O O . CYS A 1 16 ? -64.690 -48.903 26.688 1.00 0.27 16 CYS A O 9
ATOM 4400 N N . ALA A 1 17 ? -66.705 -49.288 25.735 1.00 0.30 17 ALA A N 9
ATOM 4401 C CA . ALA A 1 17 ? -67.385 -49.399 27.023 1.00 0.10 17 ALA A CA 9
ATOM 4402 C C . ALA A 1 17 ? -66.870 -50.628 27.733 1.00 0.23 17 ALA A C 9
ATOM 4403 O O . ALA A 1 17 ? -66.244 -51.438 27.072 1.00 0.27 17 ALA A O 9
ATOM 4410 N N . HIS A 1 18 ? -67.111 -50.754 29.060 1.00 0.30 18 HIS A N 9
ATOM 4411 C CA . HIS A 1 18 ? -66.540 -51.840 29.863 1.00 0.10 18 HIS A CA 9
ATOM 4412 C C . HIS A 1 18 ? -65.159 -51.480 30.365 1.00 0.23 18 HIS A C 9
ATOM 4413 O O . HIS A 1 18 ? -64.674 -52.214 31.213 1.00 0.27 18 HIS A O 9
ATOM 4427 N N . LEU A 1 19 ? -64.509 -50.394 29.874 1.00 0.30 19 LEU A N 9
ATOM 4428 C CA . LEU A 1 19 ? -63.119 -50.129 30.226 1.00 0.10 19 LEU A CA 9
ATOM 4429 C C . LEU A 1 19 ? -62.997 -48.736 30.801 1.00 0.23 19 LEU A C 9
ATOM 4430 O O . LEU A 1 19 ? -63.839 -47.911 30.488 1.00 0.27 19 LEU A O 9
ATOM 4446 N N . GLY A 1 20 ? -61.954 -48.459 31.623 1.00 0.31 20 GLY A N 9
ATOM 4447 C CA . GLY A 1 20 ? -61.718 -47.104 32.126 1.00 0.09 20 GLY A CA 9
ATOM 4448 C C . GLY A 1 20 ? -60.227 -46.874 32.055 1.00 0.23 20 GLY A C 9
ATOM 4449 O O . GLY A 1 20 ? -59.507 -47.660 32.647 1.00 0.27 20 GLY A O 9
ATOM 4453 N N . CYS A 1 21 ? -59.730 -45.855 31.314 1.00 0.30 21 CYS A N 9
ATOM 4454 C CA . CYS A 1 21 ? -58.304 -45.829 31.003 1.00 0.11 21 CYS A CA 9
ATOM 4455 C C . CYS A 1 21 ? -57.454 -45.569 32.224 1.00 0.23 21 CYS A C 9
ATOM 4456 O O . CYS A 1 21 ? -57.856 -44.770 33.054 1.00 0.27 21 CYS A O 9
ATOM 4463 N N . ARG A 1 22 ? -56.276 -46.232 32.346 1.00 0.30 22 ARG A N 9
ATOM 4464 C CA . ARG A 1 22 ? -55.385 -45.949 33.470 1.00 0.10 22 ARG A CA 9
ATOM 4465 C C . ARG A 1 22 ? -55.029 -44.483 33.427 1.00 0.23 22 ARG A C 9
ATOM 4466 O O . ARG A 1 22 ? -54.836 -43.985 32.329 1.00 0.27 22 ARG A O 9
ATOM 4487 N N . THR A 1 23 ? -54.916 -43.796 34.590 1.00 0.30 23 THR A N 9
ATOM 4488 C CA . THR A 1 23 ? -54.449 -42.409 34.616 1.00 0.13 23 THR A CA 9
ATOM 4489 C C . THR A 1 23 ? -52.993 -42.424 35.023 1.00 0.24 23 THR A C 9
ATOM 4490 O O . THR A 1 23 ? -52.612 -41.730 35.952 1.00 0.27 23 THR A O 9
ATOM 4501 N N . LYS A 1 24 ? -52.168 -43.234 34.321 1.00 0.30 24 LYS A N 9
ATOM 4502 C CA . LYS A 1 24 ? -50.745 -43.348 34.643 1.00 0.10 24 LYS A CA 9
ATOM 4503 C C . LYS A 1 24 ? -50.091 -44.179 33.563 1.00 0.23 24 LYS A C 9
ATOM 4504 O O . LYS A 1 24 ? -50.824 -44.843 32.848 1.00 0.27 24 LYS A O 9
ATOM 4523 N N . TRP A 1 25 ? -48.747 -44.163 33.402 1.00 0.30 25 TRP A N 9
ATOM 4524 C CA . TRP A 1 25 ? -48.155 -44.911 32.296 1.00 0.10 25 TRP A CA 9
ATOM 4525 C C . TRP A 1 25 ? -48.109 -46.381 32.647 1.00 0.24 25 TRP A C 9
ATOM 4526 O O . TRP A 1 25 ? -47.726 -46.653 33.773 1.00 0.27 25 TRP A O 9
ATOM 4547 N N . PRO A 1 26 ? -48.452 -47.365 31.775 1.00 0.29 26 PRO A N 9
ATOM 4548 C CA . PRO A 1 26 ? -49.004 -47.096 30.453 1.00 0.10 26 PRO A CA 9
ATOM 4549 C C . PRO A 1 26 ? -50.440 -46.649 30.583 1.00 0.23 26 PRO A C 9
ATOM 4550 O O . PRO A 1 26 ? -51.124 -47.133 31.470 1.00 0.27 26 PRO A O 9
ATOM 4561 N N . TYR A 1 27 ? -50.904 -45.715 29.723 1.00 0.30 27 TYR A N 9
ATOM 4562 C CA . TYR A 1 27 ? -52.272 -45.213 29.822 1.00 0.10 27 TYR A CA 9
ATOM 4563 C C . TYR A 1 27 ? -53.114 -46.069 28.905 1.00 0.23 27 TYR A C 9
ATOM 4564 O O . TYR A 1 27 ? -53.436 -45.592 27.829 1.00 0.27 27 TYR A O 9
ATOM 4582 N N . TYR A 1 28 ? -53.463 -47.323 29.285 1.00 0.30 28 TYR A N 9
ATOM 4583 C CA . TYR A 1 28 ? -54.203 -48.203 28.373 1.00 0.10 28 TYR A CA 9
ATOM 4584 C C . TYR A 1 28 ? -55.656 -48.326 28.760 1.00 0.23 28 TYR A C 9
ATOM 4585 O O . TYR A 1 28 ? -55.966 -48.122 29.924 1.00 0.27 28 TYR A O 9
ATOM 4603 N N . CYS A 1 29 ? -56.551 -48.659 27.795 1.00 0.30 29 CYS A N 9
ATOM 4604 C CA . CYS A 1 29 ? -57.966 -48.814 28.116 1.00 0.11 29 CYS A CA 9
ATOM 4605 C C . CYS A 1 29 ? -58.008 -50.008 29.033 1.00 0.23 29 CYS A C 9
ATOM 4606 O O . CYS A 1 29 ? -57.628 -51.067 28.564 1.00 0.27 29 CYS A O 9
ATOM 4613 N N . ALA A 1 30 ? -58.405 -49.876 30.319 1.00 0.30 30 ALA A N 9
ATOM 4614 C CA . ALA A 1 30 ? -58.109 -50.920 31.296 1.00 0.10 30 ALA A CA 9
ATOM 4615 C C . ALA A 1 30 ? -59.369 -51.513 31.871 1.00 0.23 30 ALA A C 9
ATOM 4616 O O . ALA A 1 30 ? -60.428 -50.922 31.742 1.00 0.27 30 ALA A O 9
ATOM 4623 N N . TRP A 1 31 ? -59.246 -52.704 32.493 1.00 0.30 31 TRP A N 9
ATOM 4624 C CA . TRP A 1 31 ? -60.416 -53.450 32.952 1.00 0.10 31 TRP A CA 9
ATOM 4625 C C . TRP A 1 31 ? -61.157 -52.656 34.008 1.00 0.23 31 TRP A C 9
ATOM 4626 O O . TRP A 1 31 ? -60.623 -52.515 35.096 1.00 0.27 31 TRP A O 9
ATOM 4647 N N . ASP A 1 32 ? -62.375 -52.127 33.732 1.00 0.30 32 ASP A N 9
ATOM 4648 C CA . ASP A 1 32 ? -63.129 -51.435 34.778 1.00 0.10 32 ASP A CA 9
ATOM 4649 C C . ASP A 1 32 ? -63.724 -52.498 35.674 1.00 0.23 32 ASP A C 9
ATOM 4650 O O . ASP A 1 32 ? -63.512 -52.460 36.877 1.00 0.27 32 ASP A O 9
ATOM 4659 N N . GLY A 1 33 ? -64.473 -53.457 35.084 1.00 0.31 33 GLY A N 9
ATOM 4660 C CA . GLY A 1 33 ? -65.095 -54.518 35.873 1.00 0.09 33 GLY A CA 9
ATOM 4661 C C . GLY A 1 33 ? -65.458 -55.685 34.979 1.00 0.23 33 GLY A C 9
ATOM 4662 O O . GLY A 1 33 ? -64.950 -56.775 35.193 1.00 0.27 33 GLY A O 9
ATOM 4666 N N . THR A 1 34 ? -66.323 -55.453 33.962 1.00 0.30 34 THR A N 9
ATOM 4667 C CA . THR A 1 34 ? -66.611 -56.475 32.954 1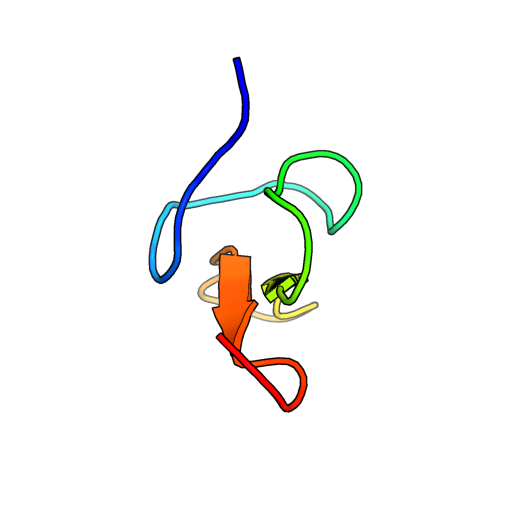.00 0.13 34 THR A CA 9
ATOM 4668 C C . THR A 1 34 ? -65.662 -56.283 31.790 1.00 0.24 34 THR A C 9
ATOM 4669 O O . THR A 1 34 ? -64.941 -55.299 31.765 1.00 0.27 34 THR A O 9
ATOM 4680 N N . VAL A 1 35 ? -65.655 -57.233 30.826 1.00 0.30 35 VAL A N 9
ATOM 4681 C CA . VAL A 1 35 ? -64.759 -57.144 29.671 1.00 0.10 35 VAL A CA 9
ATOM 4682 C C . VAL A 1 35 ? -65.300 -58.048 28.582 1.00 0.23 35 VAL A C 9
ATOM 4683 O O . VAL A 1 35 ? -65.923 -59.042 28.920 1.00 0.27 35 VAL A O 9
ATOM 4699 N N . GLU A 1 1 ? -66.616 -46.409 16.155 1.00 0.23 1 GLU A N 10
ATOM 4700 C CA . GLU A 1 1 ? -65.598 -47.436 16.484 1.00 0.05 1 GLU A CA 10
ATOM 4701 C C . GLU A 1 1 ? -64.897 -47.073 17.775 1.00 0.26 1 GLU A C 10
ATOM 4702 O O . GLU A 1 1 ? -65.013 -45.927 18.182 1.00 0.27 1 GLU A O 10
ATOM 4716 N N . CYS A 1 2 ? -64.182 -48.016 18.434 1.00 0.30 2 CYS A N 10
ATOM 4717 C CA . CYS A 1 2 ? -63.563 -47.707 19.726 1.00 0.11 2 CYS A CA 10
ATOM 4718 C C . CYS A 1 2 ? -62.371 -48.598 20.008 1.00 0.23 2 CYS A C 10
ATOM 4719 O O . CYS A 1 2 ? -62.053 -49.417 19.159 1.00 0.27 2 CYS A O 10
ATOM 4726 N N . ARG A 1 3 ? -61.700 -48.441 21.177 1.00 0.30 3 ARG A N 10
ATOM 4727 C CA . ARG A 1 3 ? -60.472 -49.187 21.474 1.00 0.10 3 ARG A CA 10
ATOM 4728 C C . ARG A 1 3 ? -60.688 -50.154 22.614 1.00 0.23 3 ARG A C 10
ATOM 4729 O O . ARG A 1 3 ? -61.399 -49.814 23.545 1.00 0.27 3 ARG A O 10
ATOM 4750 N N . GLN A 1 4 ? -60.092 -51.369 22.528 1.00 0.30 4 GLN A N 10
ATOM 4751 C CA . GLN A 1 4 ? -60.437 -52.464 23.434 1.00 0.10 4 GLN A CA 10
ATOM 4752 C C . GLN A 1 4 ? -59.433 -52.608 24.548 1.00 0.23 4 GLN A C 10
ATOM 4753 O O . GLN A 1 4 ? -58.485 -51.840 24.583 1.00 0.27 4 GLN A O 10
ATOM 4767 N N . MET A 1 5 ? -59.635 -53.578 25.470 1.00 0.30 5 MET A N 10
ATOM 4768 C CA . MET A 1 5 ? -58.785 -53.664 26.655 1.00 0.10 5 MET A CA 10
ATOM 4769 C C . MET A 1 5 ? -57.323 -53.706 26.288 1.00 0.23 5 MET A C 10
ATOM 4770 O O . MET A 1 5 ? -56.986 -54.217 25.231 1.00 0.27 5 MET A O 10
ATOM 4784 N N . PHE A 1 6 ? -56.454 -53.138 27.153 1.00 0.30 6 PHE A N 10
ATOM 4785 C CA . PHE A 1 6 ? -55.027 -53.088 26.863 1.00 0.10 6 PHE A CA 10
ATOM 4786 C C . PHE A 1 6 ? -54.695 -52.307 25.611 1.00 0.23 6 PHE A C 10
ATOM 4787 O O . PHE A 1 6 ? -53.562 -52.425 25.174 1.00 0.27 6 PHE A O 10
ATOM 4804 N N . GLY A 1 7 ? -55.609 -51.500 25.014 1.00 0.31 7 GLY A N 10
ATOM 4805 C CA . GLY A 1 7 ? -55.224 -50.707 23.851 1.00 0.09 7 GLY A CA 10
ATOM 4806 C C . GLY A 1 7 ? -54.744 -49.356 24.324 1.00 0.23 7 GLY A C 10
ATOM 4807 O O . GLY A 1 7 ? -55.440 -48.744 25.117 1.00 0.27 7 GLY A O 10
ATOM 4811 N N . GLY A 1 8 ? -53.569 -48.870 23.861 1.00 0.31 8 GLY A N 10
ATOM 4812 C CA . GLY A 1 8 ? -53.055 -47.584 24.332 1.00 0.09 8 GLY A CA 10
ATOM 4813 C C . GLY A 1 8 ? -54.034 -46.453 24.117 1.00 0.23 8 GLY A C 10
ATOM 4814 O O . GLY A 1 8 ? -54.313 -46.147 22.971 1.00 0.27 8 GLY A O 10
ATOM 4818 N N . CYS A 1 9 ? -54.552 -45.812 25.192 1.00 0.30 9 CYS A N 10
ATOM 4819 C CA . CYS A 1 9 ? -55.464 -44.685 25.053 1.00 0.11 9 CYS A CA 10
ATOM 4820 C C . CYS A 1 9 ? -54.661 -43.432 25.270 1.00 0.23 9 CYS A C 10
ATOM 4821 O O . CYS A 1 9 ? -53.543 -43.517 25.757 1.00 0.27 9 CYS A O 10
ATOM 4828 N N . THR A 1 10 ? -55.269 -42.267 24.982 1.00 0.30 10 THR A N 10
ATOM 4829 C CA . THR A 1 10 ? -54.839 -41.029 25.623 1.00 0.13 10 THR A CA 10
ATOM 4830 C C . THR A 1 10 ? -55.806 -40.652 26.732 1.00 0.24 10 THR A C 10
ATOM 4831 O O . THR A 1 10 ? -55.363 -39.976 27.645 1.00 0.27 10 THR A O 10
ATOM 4842 N N . LYS A 1 11 ? -57.099 -41.070 26.711 1.00 0.30 11 LYS A N 10
ATOM 4843 C CA . LYS A 1 11 ? -58.028 -40.772 27.800 1.00 0.10 11 LYS A CA 10
ATOM 4844 C C . LYS A 1 11 ? -59.108 -41.837 27.837 1.00 0.23 11 LYS A C 10
ATOM 4845 O O . LYS A 1 11 ? -59.181 -42.608 26.893 1.00 0.27 11 LYS A O 10
ATOM 4864 N N . ASP A 1 12 ? -59.967 -41.905 28.883 1.00 0.30 12 ASP A N 10
ATOM 4865 C CA . ASP A 1 12 ? -61.068 -42.869 28.850 1.00 0.10 12 ASP A CA 10
ATOM 4866 C C . ASP A 1 12 ? -61.906 -42.653 27.618 1.00 0.23 12 ASP A C 10
ATOM 4867 O O . ASP A 1 12 ? -62.305 -43.628 27.001 1.00 0.27 12 ASP A O 10
ATOM 4876 N N . SER A 1 13 ? -62.171 -41.383 27.243 1.00 0.30 13 SER A N 10
ATOM 4877 C CA . SER A 1 13 ? -62.968 -41.137 26.049 1.00 0.12 13 SER A CA 10
ATOM 4878 C C . SER A 1 13 ? -62.472 -41.935 24.864 1.00 0.24 13 SER A C 10
ATOM 4879 O O . SER A 1 13 ? -63.290 -42.248 24.014 1.00 0.27 13 SER A O 10
ATOM 4887 N N . GLU A 1 14 ? -61.163 -42.292 24.786 1.00 0.30 14 GLU A N 10
ATOM 4888 C CA . GLU A 1 14 ? -60.672 -43.099 23.670 1.00 0.10 14 GLU A CA 10
ATOM 4889 C C . GLU A 1 14 ? -60.705 -44.574 24.012 1.00 0.23 14 GLU A C 10
ATOM 4890 O O . GLU A 1 14 ? -59.757 -45.264 23.670 1.00 0.27 14 GLU A O 10
ATOM 4902 N N . CYS A 1 15 ? -61.778 -45.079 24.667 1.00 0.30 15 CYS A N 10
ATOM 4903 C CA . CYS A 1 15 ? -61.919 -46.512 24.917 1.00 0.11 15 CYS A CA 10
ATOM 4904 C C . CYS A 1 15 ? -63.314 -47.012 24.626 1.00 0.23 15 CYS A C 10
ATOM 4905 O O . CYS A 1 15 ? -64.229 -46.214 24.496 1.00 0.27 15 CYS A O 10
ATOM 4912 N N . CYS A 1 16 ? -63.473 -48.350 24.523 1.00 0.30 16 CYS A N 10
ATOM 4913 C CA . CYS A 1 16 ? -64.794 -48.949 24.360 1.00 0.11 16 CYS A CA 10
ATOM 4914 C C . CYS A 1 16 ? -65.439 -49.043 25.721 1.00 0.23 16 CYS A C 10
ATOM 4915 O O . CYS A 1 16 ? -64.756 -48.864 26.718 1.00 0.27 16 CYS A O 10
ATOM 4922 N N . ALA A 1 17 ? -66.761 -49.325 25.778 1.00 0.30 17 ALA A N 10
ATOM 4923 C CA . ALA A 1 17 ? -67.426 -49.438 27.073 1.00 0.10 17 ALA A CA 10
ATOM 4924 C C . ALA A 1 17 ? -66.872 -50.655 27.777 1.00 0.23 17 ALA A C 10
ATOM 4925 O O . ALA A 1 17 ? -66.224 -51.441 27.109 1.00 0.27 17 ALA A O 10
ATOM 4932 N N . HIS A 1 18 ? -67.109 -50.794 29.104 1.00 0.30 18 HIS A N 10
ATOM 4933 C CA . HIS A 1 18 ? -66.523 -51.880 29.898 1.00 0.10 18 HIS A CA 10
ATOM 4934 C C . HIS A 1 18 ? -65.153 -51.504 30.421 1.00 0.23 18 HIS A C 10
ATOM 4935 O O . HIS A 1 18 ? -64.656 -52.253 31.248 1.00 0.27 18 HIS A O 10
ATOM 4949 N N . LEU A 1 19 ? -64.516 -50.397 29.960 1.00 0.30 19 LEU A N 10
ATOM 4950 C CA . LEU A 1 19 ? -63.125 -50.132 30.312 1.00 0.10 19 LEU A CA 10
ATOM 4951 C C . LEU A 1 19 ? -62.991 -48.740 30.885 1.00 0.23 19 LEU A C 10
ATOM 4952 O O . LEU A 1 19 ? -63.861 -47.923 30.629 1.00 0.27 19 LEU A O 10
ATOM 4968 N N . GLY A 1 20 ? -61.900 -48.455 31.639 1.00 0.31 20 GLY A N 10
ATOM 4969 C CA . GLY A 1 20 ? -61.644 -47.098 32.126 1.00 0.09 20 GLY A CA 10
ATOM 4970 C C . GLY A 1 20 ? -60.155 -46.864 32.023 1.00 0.23 20 GLY A C 10
ATOM 4971 O O . GLY A 1 20 ? -59.421 -47.629 32.626 1.00 0.27 20 GLY A O 10
ATOM 4975 N N . CYS A 1 21 ? -59.676 -45.862 31.246 1.00 0.30 21 CYS A N 10
ATOM 4976 C CA . CYS A 1 21 ? -58.251 -45.823 30.928 1.00 0.11 21 CYS A CA 10
ATOM 4977 C C . CYS A 1 21 ? -57.410 -45.502 32.143 1.00 0.23 21 CYS A C 10
ATOM 4978 O O . CYS A 1 21 ? -57.839 -44.704 32.961 1.00 0.27 21 CYS A O 10
ATOM 4985 N N . ARG A 1 22 ? -56.206 -46.111 32.271 1.00 0.30 22 ARG A N 10
ATOM 4986 C CA . ARG A 1 22 ? -55.337 -45.793 33.402 1.00 0.10 22 ARG A CA 10
ATOM 4987 C C . ARG A 1 22 ? -54.950 -44.335 33.314 1.00 0.23 22 ARG A C 10
ATOM 4988 O O . ARG A 1 22 ? -54.658 -43.908 32.210 1.00 0.27 22 ARG A O 10
ATOM 5009 N N . THR A 1 23 ? -54.918 -43.578 34.440 1.00 0.30 23 THR A N 10
ATOM 5010 C CA . THR A 1 23 ? -54.459 -42.185 34.414 1.00 0.13 23 THR A CA 10
ATOM 5011 C C . THR A 1 23 ? -53.011 -42.146 34.847 1.00 0.24 23 THR A C 10
ATOM 5012 O O . THR A 1 23 ? -52.646 -41.373 35.719 1.00 0.27 23 THR A O 10
ATOM 5023 N N . LYS A 1 24 ? -52.172 -43.002 34.226 1.00 0.30 24 LYS A N 10
ATOM 5024 C CA . LYS A 1 24 ? -50.762 -43.102 34.607 1.00 0.10 24 LYS A CA 10
ATOM 5025 C C . LYS A 1 24 ? -50.068 -43.956 33.570 1.00 0.23 24 LYS A C 10
ATOM 5026 O O . LYS A 1 24 ? -50.775 -44.534 32.760 1.00 0.27 24 LYS A O 10
ATOM 5045 N N . TRP A 1 25 ? -48.720 -44.048 33.544 1.00 0.30 25 TRP A N 10
ATOM 5046 C CA . TRP A 1 25 ? -48.081 -44.855 32.509 1.00 0.10 25 TRP A CA 10
ATOM 5047 C C . TRP A 1 25 ? -48.147 -46.321 32.873 1.00 0.24 25 TRP A C 10
ATOM 5048 O O . TRP A 1 25 ? -47.876 -46.602 34.031 1.00 0.27 25 TRP A O 10
ATOM 5069 N N . PRO A 1 26 ? -48.460 -47.294 31.976 1.00 0.29 26 PRO A N 10
ATOM 5070 C CA . PRO A 1 26 ? -48.938 -47.007 30.633 1.00 0.10 26 PRO A CA 10
ATOM 5071 C C . PRO A 1 26 ? -50.379 -46.553 30.690 1.00 0.23 26 PRO A C 10
ATOM 5072 O O . PRO A 1 26 ? -51.031 -46.843 31.679 1.00 0.27 26 PRO A O 10
ATOM 5083 N N . TYR A 1 27 ? -50.879 -45.842 29.650 1.00 0.30 27 TYR A N 10
ATOM 5084 C CA . TYR A 1 27 ? -52.240 -45.314 29.673 1.00 0.10 27 TYR A CA 10
ATOM 5085 C C . TYR A 1 27 ? -53.063 -46.199 28.773 1.00 0.23 27 TYR A C 10
ATOM 5086 O O . TYR A 1 27 ? -53.311 -45.793 27.649 1.00 0.27 27 TYR A O 10
ATOM 5104 N N . TYR A 1 28 ? -53.479 -47.405 29.229 1.00 0.30 28 TYR A N 10
ATOM 5105 C CA . TYR A 1 28 ? -54.207 -48.320 28.346 1.00 0.10 28 TYR A CA 10
ATOM 5106 C C . TYR A 1 28 ? -55.660 -48.434 28.738 1.00 0.23 28 TYR A C 10
ATOM 5107 O O . TYR A 1 28 ? -55.955 -48.229 29.904 1.00 0.27 28 TYR A O 10
ATOM 5125 N N . CYS A 1 29 ? -56.571 -48.743 27.780 1.00 0.30 29 CYS A N 10
ATOM 5126 C CA . CYS A 1 29 ? -57.984 -48.874 28.119 1.00 0.11 29 CYS A CA 10
ATOM 5127 C C . CYS A 1 29 ? -58.025 -50.055 29.056 1.00 0.23 29 CYS A C 10
ATOM 5128 O O . CYS A 1 29 ? -57.678 -51.128 28.589 1.00 0.27 29 CYS A O 10
ATOM 5135 N N . ALA A 1 30 ? -58.380 -49.898 30.352 1.00 0.30 30 ALA A N 10
ATOM 5136 C CA . ALA A 1 30 ? -58.087 -50.941 31.332 1.00 0.10 30 ALA A CA 10
ATOM 5137 C C . ALA A 1 30 ? -59.347 -51.549 31.890 1.00 0.23 30 ALA A C 10
ATOM 5138 O O . ALA A 1 30 ? -60.411 -50.975 31.749 1.00 0.27 30 ALA A O 10
ATOM 5145 N N . TRP A 1 31 ? -59.211 -52.737 32.515 1.00 0.30 31 TRP A N 10
ATOM 5146 C CA . TRP A 1 31 ? -60.376 -53.516 32.937 1.00 0.10 31 TRP A CA 10
ATOM 5147 C C . TRP A 1 31 ? -61.145 -52.772 34.007 1.00 0.23 31 TRP A C 10
ATOM 5148 O O . TRP A 1 31 ? -60.620 -52.647 35.103 1.00 0.27 31 TRP A O 10
ATOM 5169 N N . ASP A 1 32 ? -62.379 -52.277 33.743 1.00 0.30 32 ASP A N 10
ATOM 5170 C CA . ASP A 1 32 ? -63.163 -51.657 34.813 1.00 0.10 32 ASP A CA 10
ATOM 5171 C C . ASP A 1 32 ? -63.741 -52.776 35.648 1.00 0.23 32 ASP A C 10
ATOM 5172 O O . ASP A 1 32 ? -63.544 -52.793 36.853 1.00 0.27 32 ASP A O 10
ATOM 5181 N N . GLY A 1 33 ? -64.462 -53.721 35.000 1.00 0.31 33 GLY A N 10
ATOM 5182 C CA . GLY A 1 33 ? -65.073 -54.832 35.725 1.00 0.09 33 GLY A CA 10
ATOM 5183 C C . GLY A 1 33 ? -65.397 -55.970 34.782 1.00 0.23 33 GLY A C 10
ATOM 5184 O O . GLY A 1 33 ? -64.876 -57.057 34.969 1.00 0.27 33 GLY A O 10
ATOM 5188 N N . THR A 1 34 ? -66.247 -55.718 33.756 1.00 0.30 34 THR A N 10
ATOM 5189 C CA . THR A 1 34 ? -66.509 -56.717 32.718 1.00 0.13 34 THR A CA 10
ATOM 5190 C C . THR A 1 34 ? -65.555 -56.480 31.566 1.00 0.24 34 THR A C 10
ATOM 5191 O O . THR A 1 34 ? -64.849 -55.484 31.574 1.00 0.27 34 THR A O 10
ATOM 5202 N N . VAL A 1 35 ? -65.524 -57.404 30.578 1.00 0.30 35 VAL A N 10
ATOM 5203 C CA . VAL A 1 35 ? -64.622 -57.271 29.430 1.00 0.10 35 VAL A CA 10
ATOM 5204 C C . VAL A 1 35 ? -65.108 -58.187 28.325 1.00 0.23 35 VAL A C 10
ATOM 5205 O O . VAL A 1 35 ? -65.723 -59.192 28.640 1.00 0.27 35 VAL A O 10
#

Solvent-accessible surface area: 2841 Å² total; per-residue (Å²): 231,87,98,117,35,140,10,58,13,114,143,82,88,80,17,30,86,105,15,23,12,65,131,123,199,51,111,64,0,14,157,115,52,80,94

Foldseek 3Di:
DAAEAQAQDPAQVRHDPQFGFDPDPPGTRHHPDGD

Secondary structure (DSSP, 8-state):
----TT-B-SSGGGS-TTEEE-SSSS-BEEE-S--

Sequence (35 aa):
ECRQMFGGCTKDSECCAHLGCRTKWPYYCAWDGTVECRQMFGGCTKDSECCAHLGCRTKWPYYCAWDGTVECRQMFGGCTKDSECCAHLGCRTKWPYYCAWDGTVECRQMFGGCTKDSECCAHLGCRTKWPYYCAWDGTVECRQMFGGCTKDSECCAHLGCRTKWPYYCAWDGTVECRQMFGGCTKDSECCAHLGCRTKWPYYCAWDGTVECRQMFGGCTKDSECCAHLGCRTKWPYYCAWDGTVECRQMFGGCTKDSECCAHLGCRTKWPYYCAWDGTVECRQMFGGCTKDSECCAHLGCRTKWPYYCAWDGTVECRQMFGGCTKDSECCAHLGCRTKWPYYCAWDGTV

B-factor: mean 0.13, std 0.11, range [0.01, 0.55]